Protein AF-A0AA86S700-F1 (afdb_monomer)

Structure (mmCIF, N/CA/C/O backbone):
data_AF-A0AA86S700-F1
#
_entry.id   AF-A0AA86S700-F1
#
loop_
_atom_site.group_PDB
_atom_site.id
_atom_site.type_symbol
_atom_site.label_atom_id
_atom_site.label_alt_id
_atom_site.label_comp_id
_atom_site.label_asym_id
_atom_site.label_entity_id
_atom_site.label_seq_id
_atom_site.pdbx_PDB_ins_code
_atom_site.Cartn_x
_atom_site.Cartn_y
_atom_site.Cartn_z
_atom_site.occupancy
_atom_site.B_iso_or_equiv
_atom_site.auth_seq_id
_atom_site.auth_comp_id
_atom_site.auth_asym_id
_atom_site.auth_atom_id
_atom_site.pdbx_PDB_model_num
ATOM 1 N N . MET A 1 1 ? -15.131 -5.660 -11.712 1.00 60.94 1 MET A N 1
ATOM 2 C CA . MET A 1 1 ? -14.098 -5.898 -10.671 1.00 60.94 1 MET A CA 1
ATOM 3 C C . MET A 1 1 ? -13.085 -6.942 -11.120 1.00 60.94 1 MET A C 1
ATOM 5 O O . MET A 1 1 ? -11.908 -6.620 -11.131 1.00 60.94 1 MET A O 1
ATOM 9 N N . VAL A 1 2 ? -13.511 -8.130 -11.577 1.00 71.25 2 VAL A N 1
ATOM 10 C CA . VAL A 1 2 ? -12.603 -9.142 -12.169 1.00 71.25 2 VAL A CA 1
ATOM 11 C C . VAL A 1 2 ? -11.753 -8.554 -13.306 1.00 71.25 2 VAL A C 1
ATOM 13 O O . VAL A 1 2 ? -10.546 -8.746 -13.318 1.00 71.25 2 VAL A O 1
ATOM 16 N N . THR A 1 3 ? -12.344 -7.728 -14.174 1.00 84.56 3 THR A N 1
ATOM 17 C CA . THR A 1 3 ? -11.638 -7.036 -15.268 1.00 84.56 3 THR A CA 1
ATOM 18 C C . THR A 1 3 ? -10.501 -6.125 -14.794 1.00 84.56 3 THR A C 1
ATOM 20 O O . THR A 1 3 ? -9.460 -6.079 -15.431 1.00 84.56 3 THR A O 1
ATOM 23 N N . VAL A 1 4 ? -10.667 -5.431 -13.659 1.00 86.69 4 VAL A N 1
ATOM 24 C CA . VAL A 1 4 ? -9.620 -4.547 -13.108 1.00 86.69 4 VAL A CA 1
ATOM 25 C C . VAL A 1 4 ? -8.451 -5.384 -12.605 1.00 86.69 4 VAL A C 1
ATOM 27 O O . VAL A 1 4 ? -7.303 -5.072 -12.893 1.00 86.69 4 VAL A O 1
ATOM 30 N N . LYS A 1 5 ? -8.735 -6.484 -11.898 1.00 90.62 5 LYS A N 1
ATOM 31 C CA . LYS A 1 5 ? -7.693 -7.396 -11.422 1.00 90.62 5 LYS A CA 1
ATOM 32 C C . LYS A 1 5 ? -6.924 -8.054 -12.576 1.00 90.62 5 LYS A C 1
ATOM 34 O O . LYS A 1 5 ? -5.709 -8.165 -12.481 1.00 90.62 5 LYS A O 1
ATOM 39 N N . LEU A 1 6 ? -7.613 -8.432 -13.655 1.00 93.12 6 LEU A N 1
ATOM 40 C CA . LEU A 1 6 ? -6.976 -8.960 -14.868 1.00 93.12 6 LEU A CA 1
ATOM 41 C C . LEU A 1 6 ? -6.082 -7.921 -15.559 1.00 93.12 6 LEU A C 1
ATOM 43 O O . LEU A 1 6 ? -5.010 -8.274 -16.035 1.00 93.12 6 LEU A O 1
ATOM 47 N N . GLU A 1 7 ? -6.473 -6.644 -15.578 1.00 92.69 7 GLU A N 1
ATOM 48 C CA . GLU A 1 7 ? -5.605 -5.577 -16.097 1.00 92.69 7 GLU A CA 1
ATOM 49 C C . GLU A 1 7 ? -4.331 -5.441 -15.252 1.00 92.69 7 GLU A C 1
ATOM 51 O O . GLU A 1 7 ? -3.232 -5.409 -15.797 1.00 92.69 7 GLU A O 1
ATOM 56 N N . TRP A 1 8 ? -4.451 -5.435 -13.919 1.00 94.44 8 TRP A N 1
ATOM 57 C CA . TRP A 1 8 ? -3.285 -5.425 -13.025 1.00 94.44 8 TRP A CA 1
ATOM 58 C C . TRP A 1 8 ? -2.364 -6.630 -13.254 1.00 94.44 8 TRP A C 1
ATOM 60 O O . TRP A 1 8 ? -1.145 -6.468 -13.277 1.00 94.44 8 TRP A O 1
ATOM 70 N N . GLU A 1 9 ? -2.936 -7.817 -13.463 1.00 95.75 9 GLU A N 1
ATOM 71 C CA . GLU A 1 9 ? -2.187 -9.030 -13.806 1.00 95.75 9 GLU A CA 1
ATOM 72 C C . GLU A 1 9 ? -1.432 -8.868 -15.124 1.00 95.75 9 GLU A C 1
ATOM 74 O O . GLU A 1 9 ? -0.223 -9.084 -15.179 1.00 95.75 9 GLU A O 1
ATOM 79 N N . SER A 1 10 ? -2.126 -8.415 -16.172 1.00 96.00 10 SER A N 1
ATOM 80 C CA . SER A 1 10 ? -1.536 -8.195 -17.491 1.00 96.00 10 SER A CA 1
ATOM 81 C C . SER A 1 10 ? -0.387 -7.189 -17.437 1.00 96.00 10 SER A C 1
ATOM 83 O O . SER A 1 10 ? 0.635 -7.394 -18.088 1.00 96.00 10 SER A O 1
ATOM 85 N N . GLN A 1 11 ? -0.529 -6.112 -16.662 1.00 95.50 11 GLN A N 1
ATOM 86 C CA . GLN A 1 11 ? 0.511 -5.095 -16.496 1.00 95.50 11 G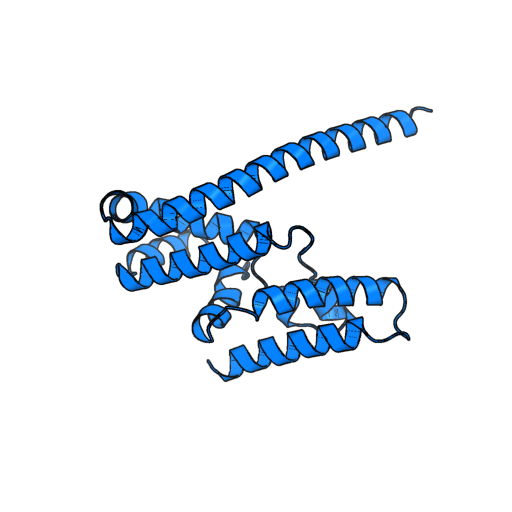LN A CA 1
ATOM 87 C C . GLN A 1 11 ? 1.719 -5.647 -15.727 1.00 95.50 11 GLN A C 1
ATOM 89 O O . GLN A 1 11 ? 2.861 -5.364 -16.091 1.00 95.50 11 GLN A O 1
ATOM 94 N N . ALA A 1 12 ? 1.488 -6.464 -14.695 1.00 95.25 12 ALA A N 1
ATOM 95 C CA . ALA A 1 12 ? 2.559 -7.113 -13.945 1.00 95.25 12 ALA A CA 1
ATOM 96 C C . ALA A 1 12 ? 3.341 -8.114 -14.813 1.00 95.25 12 ALA A C 1
ATOM 98 O O . ALA A 1 12 ? 4.573 -8.082 -14.822 1.00 95.25 12 ALA A O 1
ATOM 99 N N . VAL A 1 13 ? 2.645 -8.946 -15.597 1.00 96.75 13 VAL A N 1
ATOM 100 C CA . VAL A 1 13 ? 3.268 -9.890 -16.541 1.00 96.75 13 VAL A CA 1
ATOM 101 C C . VAL A 1 13 ? 4.077 -9.143 -17.600 1.00 96.75 13 VAL A C 1
ATOM 103 O O . VAL A 1 13 ? 5.260 -9.435 -17.775 1.00 96.75 13 VAL A O 1
ATOM 106 N N . LEU A 1 14 ? 3.497 -8.115 -18.226 1.00 96.12 14 LEU A N 1
ATOM 107 C CA . LEU A 1 14 ? 4.185 -7.297 -19.228 1.00 96.12 14 LEU A CA 1
ATOM 108 C C . LEU A 1 14 ? 5.472 -6.665 -18.671 1.00 96.12 14 LEU A C 1
ATOM 110 O O . LEU A 1 14 ? 6.491 -6.602 -19.363 1.00 96.12 14 LEU A O 1
ATOM 114 N N . ALA A 1 15 ? 5.458 -6.213 -17.415 1.00 95.38 15 ALA A N 1
ATOM 115 C CA . ALA A 1 15 ? 6.644 -5.660 -16.772 1.00 95.38 15 ALA A CA 1
ATOM 116 C C . ALA A 1 15 ? 7.740 -6.711 -16.552 1.00 95.38 15 ALA A C 1
ATOM 118 O O . ALA A 1 15 ? 8.913 -6.407 -16.764 1.00 95.38 15 ALA A O 1
ATOM 119 N N . ILE A 1 16 ? 7.376 -7.942 -16.175 1.00 95.81 16 ILE A N 1
ATOM 120 C CA . ILE A 1 16 ? 8.318 -9.061 -16.013 1.00 95.81 16 ILE A CA 1
ATOM 121 C C . ILE A 1 16 ? 8.932 -9.451 -17.360 1.00 95.81 16 ILE A C 1
ATOM 123 O O . ILE A 1 16 ? 10.153 -9.596 -17.460 1.00 95.81 16 ILE A O 1
ATOM 127 N N . GLU A 1 17 ? 8.111 -9.577 -18.403 1.00 95.81 17 GLU A N 1
ATOM 128 C CA . GLU A 1 17 ? 8.571 -9.878 -19.763 1.00 95.81 17 GLU A CA 1
ATOM 129 C C . GLU A 1 17 ? 9.540 -8.799 -20.257 1.00 95.81 17 GLU A C 1
ATOM 131 O O . GLU A 1 17 ? 10.649 -9.104 -20.698 1.00 95.81 17 GLU A O 1
ATOM 136 N N . THR A 1 18 ? 9.179 -7.526 -20.073 1.00 93.94 18 THR A N 1
ATOM 137 C CA . THR A 1 18 ? 10.029 -6.382 -20.435 1.00 93.94 18 THR A CA 1
ATOM 138 C C . THR A 1 18 ? 11.333 -6.360 -19.630 1.00 93.94 18 THR A C 1
ATOM 140 O O . THR A 1 18 ? 12.392 -6.039 -20.166 1.00 93.94 18 THR A O 1
ATOM 143 N N . ALA A 1 19 ? 11.288 -6.719 -18.344 1.00 93.88 19 ALA A N 1
ATOM 144 C CA . ALA A 1 19 ? 12.466 -6.814 -17.480 1.00 93.88 19 ALA A CA 1
ATOM 145 C C . ALA A 1 19 ? 13.383 -8.004 -17.817 1.00 93.88 19 ALA A C 1
ATOM 147 O O . ALA A 1 19 ? 14.545 -8.013 -17.402 1.00 93.88 19 ALA A O 1
ATOM 148 N N . SER A 1 20 ? 12.874 -8.984 -18.564 1.00 93.56 20 SER A N 1
ATOM 149 C CA . SER A 1 20 ? 13.614 -10.172 -19.000 1.00 93.56 20 SER A CA 1
ATOM 150 C C . SER A 1 20 ? 14.196 -10.026 -20.410 1.00 93.56 20 SER A C 1
ATOM 152 O O . SER A 1 20 ? 14.986 -10.870 -20.833 1.00 93.56 20 SER A O 1
ATOM 154 N N . ASP A 1 21 ? 13.852 -8.958 -21.137 1.00 93.00 21 ASP A N 1
ATOM 155 C CA . ASP A 1 21 ? 14.370 -8.707 -22.480 1.00 93.00 21 ASP A CA 1
ATOM 156 C C . ASP A 1 21 ? 15.845 -8.272 -22.437 1.00 93.00 21 ASP A C 1
ATOM 158 O O . ASP A 1 21 ? 16.195 -7.140 -22.088 1.00 93.00 21 ASP A O 1
ATOM 162 N N . SER A 1 22 ? 16.733 -9.174 -22.858 1.00 84.50 22 SER A N 1
ATOM 163 C CA . SER A 1 22 ? 18.176 -8.930 -22.927 1.00 84.50 22 SER A CA 1
ATOM 164 C C . SER A 1 22 ? 18.579 -7.884 -23.975 1.00 84.50 22 SER A C 1
ATOM 166 O O . SER A 1 22 ? 19.733 -7.459 -23.997 1.00 84.50 22 SER A O 1
ATOM 168 N N . LYS A 1 23 ? 17.665 -7.477 -24.867 1.00 90.69 23 LYS A N 1
ATOM 169 C CA . LYS A 1 23 ? 17.910 -6.463 -25.906 1.00 90.69 23 LYS A CA 1
ATOM 170 C C . LYS A 1 23 ? 17.635 -5.041 -25.413 1.00 90.69 23 LYS A C 1
ATOM 172 O O . LYS A 1 23 ? 17.974 -4.075 -26.104 1.00 90.69 23 LYS A O 1
ATOM 177 N N . LEU A 1 24 ? 17.031 -4.879 -24.233 1.00 88.88 24 LEU A N 1
ATOM 178 C CA . LEU A 1 24 ? 16.720 -3.567 -23.679 1.00 88.88 24 LEU A CA 1
ATOM 179 C C . LEU A 1 24 ? 17.998 -2.822 -23.259 1.00 88.88 24 LEU A C 1
ATOM 181 O O . LEU A 1 24 ? 18.868 -3.351 -22.571 1.00 88.88 24 LEU A O 1
ATOM 185 N N . LYS A 1 25 ? 18.083 -1.529 -23.601 1.00 91.12 25 LYS A N 1
ATOM 186 C CA . LYS A 1 25 ? 19.152 -0.649 -23.094 1.00 91.12 25 LYS A CA 1
ATOM 187 C C . LYS A 1 25 ? 19.137 -0.630 -21.561 1.00 91.12 25 LYS A C 1
ATOM 189 O O . LYS A 1 25 ? 18.063 -0.524 -20.970 1.00 91.12 25 LYS A O 1
ATOM 194 N N . THR A 1 26 ? 20.312 -0.579 -20.928 1.00 90.75 26 THR A N 1
ATOM 195 C CA . THR A 1 26 ? 20.495 -0.659 -19.463 1.00 90.75 26 THR A CA 1
ATOM 196 C C . THR A 1 26 ? 19.525 0.217 -18.666 1.00 90.75 26 THR A C 1
ATOM 198 O O . THR A 1 26 ? 18.893 -0.255 -17.730 1.00 90.75 26 THR A O 1
ATOM 201 N N . LYS A 1 27 ? 19.329 1.482 -19.068 1.00 89.81 27 LYS A N 1
ATOM 202 C CA . LYS A 1 27 ? 18.410 2.406 -18.379 1.00 89.81 27 LYS A CA 1
ATOM 203 C C . LYS A 1 27 ? 16.946 1.952 -18.425 1.00 89.81 27 LYS A C 1
ATOM 205 O O . LYS A 1 27 ? 16.235 2.095 -17.437 1.00 89.81 27 LYS A O 1
ATOM 210 N N . LYS A 1 28 ? 16.491 1.422 -19.565 1.00 91.12 28 LYS A N 1
ATOM 211 C CA . LYS A 1 28 ? 15.134 0.873 -19.693 1.00 91.12 28 LYS A CA 1
ATOM 212 C C . LYS A 1 28 ? 15.010 -0.442 -18.924 1.00 91.12 28 LYS A C 1
ATOM 214 O O . LYS A 1 28 ? 13.973 -0.678 -18.326 1.00 91.12 28 LYS A O 1
ATOM 219 N N . LEU A 1 29 ? 16.065 -1.261 -18.912 1.00 92.56 29 LEU A N 1
ATOM 220 C CA . LEU A 1 29 ? 16.083 -2.538 -18.197 1.00 92.56 29 LEU A CA 1
ATOM 221 C C . LEU A 1 29 ? 15.946 -2.334 -16.683 1.00 92.56 29 LEU A C 1
ATOM 223 O O . LEU A 1 29 ? 15.152 -3.014 -16.043 1.00 92.56 29 LEU A O 1
ATOM 227 N N . VAL A 1 30 ? 16.681 -1.372 -16.116 1.00 91.75 30 VAL A N 1
ATOM 228 C CA . VAL A 1 30 ? 16.551 -0.994 -14.697 1.00 91.75 30 VAL A CA 1
ATOM 229 C C . VAL A 1 30 ? 15.128 -0.525 -14.394 1.00 91.75 30 VAL A C 1
ATOM 231 O O . VAL A 1 30 ? 14.508 -1.036 -13.469 1.00 91.75 30 VAL A O 1
ATOM 234 N N . MET A 1 31 ? 14.576 0.361 -15.229 1.00 93.25 31 MET A N 1
ATOM 235 C CA . MET A 1 31 ? 13.199 0.846 -15.085 1.00 93.25 31 MET A CA 1
ATOM 236 C C . MET A 1 31 ? 12.166 -0.290 -15.146 1.00 93.25 31 MET A C 1
ATOM 238 O O . MET A 1 31 ? 11.236 -0.312 -14.349 1.00 93.25 31 MET A O 1
ATOM 242 N N . ALA A 1 32 ? 12.335 -1.247 -16.061 1.00 93.94 32 ALA A N 1
ATOM 243 C CA . ALA A 1 32 ? 11.453 -2.404 -16.179 1.00 93.94 32 ALA A CA 1
ATOM 244 C C . ALA A 1 32 ? 11.531 -3.304 -14.937 1.00 93.94 32 ALA A C 1
ATOM 246 O O . ALA A 1 32 ? 10.501 -3.746 -14.435 1.00 93.94 32 ALA A O 1
ATOM 247 N N . LYS A 1 33 ? 12.735 -3.521 -14.389 1.00 93.31 33 LYS A N 1
ATOM 248 C CA . LYS A 1 33 ? 12.919 -4.271 -13.138 1.00 93.31 33 LYS A CA 1
ATOM 249 C C . LYS A 1 33 ? 12.239 -3.582 -11.956 1.00 93.31 33 LYS A C 1
ATOM 251 O O . LYS A 1 33 ? 11.487 -4.235 -11.239 1.00 93.31 33 LYS A O 1
ATOM 256 N N . GLU A 1 34 ? 12.437 -2.279 -11.782 1.00 93.81 34 GLU A N 1
ATOM 257 C CA . GLU A 1 34 ? 11.756 -1.502 -10.736 1.00 93.81 34 GLU A CA 1
ATOM 258 C C . GLU A 1 34 ? 10.228 -1.562 -10.884 1.00 93.81 34 GLU A C 1
ATOM 260 O O . GLU A 1 34 ? 9.522 -1.857 -9.919 1.00 93.81 34 GLU A O 1
ATOM 265 N N . ALA A 1 35 ? 9.719 -1.358 -12.103 1.00 95.56 35 ALA A N 1
ATOM 266 C CA . ALA A 1 35 ? 8.292 -1.430 -12.399 1.00 95.56 35 ALA A CA 1
ATOM 267 C C . ALA A 1 35 ? 7.713 -2.833 -12.154 1.00 95.56 35 ALA A C 1
ATOM 269 O O . ALA A 1 35 ? 6.606 -2.946 -11.635 1.00 95.56 35 ALA A O 1
ATOM 270 N N . SER A 1 36 ? 8.464 -3.897 -12.463 1.00 95.25 36 SER A N 1
ATOM 271 C CA . SER A 1 36 ? 8.034 -5.281 -12.224 1.00 95.25 36 SER A CA 1
ATOM 272 C C . SER A 1 36 ? 7.830 -5.572 -10.736 1.00 95.25 36 SER A C 1
ATOM 274 O O . SER A 1 36 ? 6.800 -6.128 -10.362 1.00 95.25 36 SER A O 1
ATOM 276 N N . ILE A 1 37 ? 8.744 -5.117 -9.870 1.00 94.81 37 ILE A N 1
ATOM 277 C CA . ILE A 1 37 ? 8.599 -5.246 -8.413 1.00 94.81 37 ILE A CA 1
ATOM 278 C C . ILE A 1 37 ? 7.363 -4.474 -7.949 1.00 94.81 37 ILE A C 1
ATOM 280 O O . ILE A 1 37 ? 6.524 -5.022 -7.236 1.00 94.81 37 ILE A O 1
ATOM 284 N N . LEU A 1 38 ? 7.228 -3.221 -8.393 1.00 95.81 38 LEU A N 1
ATOM 285 C CA . LEU A 1 38 ? 6.141 -2.336 -7.986 1.00 95.81 38 LEU A CA 1
ATOM 286 C C . LEU A 1 38 ? 4.758 -2.881 -8.391 1.00 95.81 38 LEU A C 1
ATOM 288 O O . LEU A 1 38 ? 3.840 -2.922 -7.572 1.00 95.81 38 LEU A O 1
ATOM 292 N N . LEU A 1 39 ? 4.607 -3.339 -9.635 1.00 95.81 39 LEU A N 1
ATOM 293 C CA . LEU A 1 39 ? 3.345 -3.885 -10.140 1.00 95.81 39 LEU A CA 1
ATOM 294 C C . LEU A 1 39 ? 3.019 -5.241 -9.522 1.00 95.81 39 LEU A C 1
ATOM 296 O O . LEU A 1 39 ? 1.860 -5.500 -9.203 1.00 95.81 39 LEU A O 1
ATOM 300 N N . MET A 1 40 ? 4.026 -6.082 -9.275 1.00 95.06 40 MET A N 1
ATOM 301 C CA . MET A 1 40 ? 3.786 -7.358 -8.613 1.00 95.06 40 MET A CA 1
ATOM 302 C C . MET A 1 40 ? 3.396 -7.171 -7.143 1.00 95.06 40 MET A C 1
ATOM 304 O O . MET A 1 40 ? 2.532 -7.888 -6.642 1.00 95.06 40 MET A O 1
ATOM 308 N N . MET A 1 41 ? 3.953 -6.165 -6.460 1.00 95.50 41 MET A N 1
ATOM 309 C CA . MET A 1 41 ? 3.491 -5.765 -5.127 1.00 95.50 41 MET A CA 1
ATOM 310 C C . MET A 1 41 ? 2.033 -5.316 -5.130 1.00 95.50 41 MET A C 1
ATOM 312 O O . MET A 1 41 ? 1.310 -5.685 -4.207 1.00 95.50 41 MET A O 1
ATOM 316 N N . ALA A 1 42 ? 1.622 -4.555 -6.148 1.00 95.38 42 ALA A N 1
ATOM 317 C CA . ALA A 1 42 ? 0.253 -4.077 -6.304 1.00 95.38 42 ALA A CA 1
ATOM 318 C C . ALA A 1 42 ? -0.731 -5.192 -6.691 1.00 95.38 42 ALA A C 1
ATOM 320 O O . ALA A 1 42 ? -1.899 -5.124 -6.339 1.00 95.38 42 ALA A O 1
ATOM 321 N N . TYR A 1 43 ? -0.297 -6.235 -7.394 1.00 95.38 43 TYR A N 1
ATOM 322 C CA . TYR A 1 43 ? -1.180 -7.338 -7.781 1.00 95.38 43 TYR A CA 1
ATOM 323 C C . TYR A 1 43 ? -1.313 -8.413 -6.687 1.00 95.38 43 TYR A C 1
ATOM 325 O O . TYR A 1 43 ? -2.421 -8.829 -6.330 1.00 95.38 43 TYR A O 1
ATOM 333 N N . ASP A 1 44 ? -0.185 -8.884 -6.154 1.00 94.75 44 ASP A N 1
ATOM 334 C CA . ASP A 1 44 ? -0.132 -10.068 -5.297 1.00 94.75 44 ASP A CA 1
ATOM 335 C C . ASP A 1 44 ? -0.772 -9.838 -3.915 1.00 94.75 44 ASP A C 1
ATOM 337 O O . ASP A 1 44 ? -0.477 -8.862 -3.225 1.00 94.75 44 ASP A O 1
ATOM 341 N N . GLY A 1 45 ? -1.597 -10.781 -3.454 1.00 94.25 45 GLY A N 1
ATOM 342 C CA . GLY A 1 45 ? -2.222 -10.739 -2.122 1.00 94.25 45 GLY A CA 1
ATOM 343 C C . GLY A 1 45 ? -3.413 -9.776 -1.975 1.00 94.25 45 GLY A C 1
ATOM 344 O O . GLY A 1 45 ? -4.019 -9.707 -0.897 1.00 94.25 45 GLY A O 1
ATOM 345 N N . PHE A 1 46 ? -3.791 -9.077 -3.048 1.00 96.06 46 PHE A N 1
ATOM 346 C CA . PHE A 1 46 ? -4.978 -8.226 -3.090 1.00 96.06 46 PHE A CA 1
ATOM 347 C 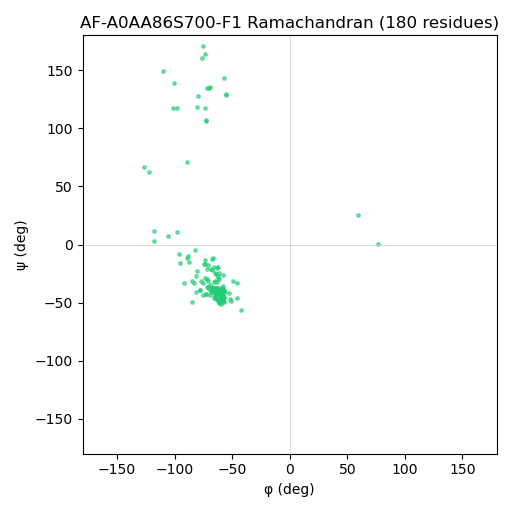C . PHE A 1 46 ? -6.154 -8.913 -3.803 1.00 96.06 46 PHE A C 1
ATOM 349 O O . PHE A 1 46 ? -6.030 -9.607 -4.820 1.00 96.06 46 PHE A O 1
ATOM 356 N N . SER A 1 47 ? -7.346 -8.736 -3.245 1.00 94.38 47 SER A N 1
ATOM 357 C CA . SER A 1 47 ? -8.618 -9.109 -3.860 1.00 94.38 47 SER A CA 1
ATOM 358 C C . SER A 1 47 ? -8.990 -8.143 -4.988 1.00 94.38 47 SER A C 1
ATOM 360 O O . SER A 1 47 ? -8.478 -7.030 -5.073 1.00 94.38 47 SER A O 1
ATOM 362 N N . ALA A 1 48 ? -9.938 -8.540 -5.842 1.00 92.00 48 ALA A N 1
ATOM 363 C CA . ALA A 1 48 ? -10.402 -7.681 -6.934 1.00 92.00 48 ALA A CA 1
ATOM 364 C C . ALA A 1 48 ? -11.056 -6.370 -6.443 1.00 92.00 48 ALA A C 1
ATOM 366 O O . ALA A 1 48 ? -11.051 -5.371 -7.158 1.00 92.00 48 ALA A O 1
ATOM 367 N N . SER A 1 49 ? -11.628 -6.359 -5.233 1.00 91.75 49 SER A N 1
ATOM 368 C CA . SER A 1 49 ? -12.147 -5.143 -4.593 1.00 91.75 49 SER A CA 1
ATOM 369 C C . SER A 1 49 ? -11.048 -4.223 -4.104 1.00 91.75 49 SER A C 1
ATOM 371 O O . SER A 1 49 ? -11.121 -3.018 -4.314 1.00 91.75 49 SER A O 1
ATOM 373 N N . GLU A 1 50 ? -10.012 -4.793 -3.502 1.00 94.81 50 GLU A N 1
ATOM 374 C CA . GLU A 1 50 ? -8.868 -4.032 -3.013 1.00 94.81 50 GLU A CA 1
ATOM 375 C C . GLU A 1 50 ? -8.083 -3.401 -4.166 1.00 94.81 50 GLU A C 1
ATOM 377 O O . GLU A 1 50 ? -7.705 -2.239 -4.076 1.00 94.81 50 GLU A O 1
ATOM 382 N N . THR A 1 51 ? -7.947 -4.094 -5.302 1.00 93.19 51 THR A N 1
ATOM 383 C CA . THR A 1 51 ? -7.282 -3.522 -6.484 1.00 93.19 51 THR A CA 1
ATOM 384 C C . THR A 1 51 ? -7.977 -2.281 -7.045 1.00 93.19 51 THR A C 1
ATOM 386 O O . THR A 1 51 ? -7.331 -1.456 -7.686 1.00 93.19 51 THR A O 1
ATOM 389 N N . CYS A 1 52 ? -9.283 -2.111 -6.805 1.00 91.06 52 CYS A N 1
ATOM 390 C CA . CYS A 1 52 ? -9.982 -0.877 -7.170 1.00 91.06 52 CYS A CA 1
ATOM 391 C C . CYS A 1 52 ? -9.627 0.290 -6.233 1.00 91.06 52 CYS A C 1
ATOM 393 O O . CYS A 1 52 ? -9.650 1.442 -6.661 1.00 91.06 52 CYS A O 1
ATOM 395 N N . LEU A 1 53 ? -9.283 0.006 -4.972 1.00 92.62 53 LEU A N 1
ATOM 396 C CA . LEU A 1 53 ? -8.893 1.024 -3.994 1.00 92.62 53 LEU A CA 1
ATOM 397 C C . LEU A 1 53 ? -7.508 1.611 -4.283 1.00 92.62 53 LEU A C 1
ATOM 399 O O . LEU A 1 53 ? -7.250 2.736 -3.865 1.00 92.62 53 LEU A O 1
ATOM 403 N N . HIS A 1 54 ? -6.651 0.915 -5.042 1.00 93.62 54 HIS A N 1
ATOM 404 C CA . HIS A 1 54 ? -5.358 1.458 -5.480 1.00 93.62 54 HIS A CA 1
ATOM 405 C C . HIS A 1 54 ? -5.523 2.821 -6.152 1.00 93.62 54 HIS A C 1
ATOM 407 O O . HIS A 1 54 ? -4.859 3.780 -5.773 1.00 93.62 54 HIS A O 1
ATOM 413 N N . TYR A 1 55 ? -6.486 2.926 -7.073 1.00 87.56 55 TYR A N 1
ATOM 414 C CA . TYR A 1 55 ? -6.783 4.172 -7.775 1.00 87.56 55 TYR A CA 1
ATOM 415 C C . TYR A 1 55 ? -7.216 5.285 -6.818 1.00 87.56 55 TYR A C 1
ATOM 417 O O . TYR A 1 55 ? -6.743 6.412 -6.936 1.00 87.56 55 TYR A O 1
ATOM 425 N N . LEU A 1 56 ? -8.107 4.971 -5.868 1.00 88.81 56 LEU A N 1
ATOM 426 C CA . LEU A 1 56 ? -8.589 5.944 -4.889 1.00 88.81 56 LEU A CA 1
ATOM 427 C C . LEU A 1 56 ? -7.413 6.524 -4.096 1.00 88.81 56 LEU A C 1
ATOM 429 O O . LEU A 1 56 ? -7.306 7.732 -3.950 1.00 88.81 56 LEU A O 1
ATOM 433 N N . ILE A 1 57 ? -6.504 5.670 -3.636 1.00 90.50 57 ILE A N 1
ATOM 434 C CA . ILE A 1 57 ? -5.412 6.102 -2.762 1.00 90.50 57 ILE A CA 1
ATOM 435 C C . ILE A 1 57 ? -4.291 6.792 -3.530 1.00 90.50 57 ILE A C 1
ATOM 437 O O . ILE A 1 57 ? -3.773 7.794 -3.055 1.00 90.50 57 ILE A O 1
ATOM 441 N N . ALA A 1 58 ? -3.946 6.303 -4.720 1.00 90.62 58 ALA A N 1
ATOM 442 C CA . ALA A 1 58 ? -2.898 6.896 -5.549 1.00 90.62 58 ALA A CA 1
ATOM 443 C C . ALA A 1 58 ? -3.327 8.216 -6.223 1.00 90.62 58 ALA A C 1
ATOM 445 O O . ALA A 1 58 ? -2.490 8.963 -6.729 1.00 90.62 58 ALA A O 1
ATOM 446 N N . SER A 1 59 ? -4.631 8.505 -6.291 1.00 85.62 59 SER A N 1
ATOM 447 C CA . SER A 1 59 ? -5.150 9.661 -7.020 1.00 85.62 59 SER A CA 1
ATOM 448 C C . SER A 1 59 ? -4.876 10.978 -6.289 1.00 85.62 59 SER A C 1
ATOM 450 O O . SER A 1 59 ? -5.477 11.279 -5.259 1.00 85.62 59 SER A O 1
ATOM 452 N N . SER A 1 60 ? -4.098 11.851 -6.930 1.00 80.69 60 SER A N 1
ATOM 453 C CA . SER A 1 60 ? -3.865 13.236 -6.496 1.00 80.69 60 SER A CA 1
ATOM 454 C C . SER A 1 60 ? -5.097 14.145 -6.593 1.00 80.69 60 SER A C 1
ATOM 456 O O . SER A 1 60 ? -5.086 15.253 -6.064 1.00 80.69 60 SER A O 1
ATOM 458 N N . ASN A 1 61 ? -6.161 13.702 -7.269 1.00 77.19 61 ASN A N 1
ATOM 459 C CA . ASN A 1 61 ? -7.373 14.497 -7.487 1.00 77.19 61 ASN A CA 1
ATOM 460 C C . ASN A 1 61 ? -8.346 14.479 -6.297 1.00 77.19 61 ASN A C 1
ATOM 462 O O . ASN A 1 61 ? -9.383 15.139 -6.348 1.00 77.19 61 ASN A O 1
ATOM 466 N N . ILE A 1 62 ? -8.065 13.696 -5.253 1.00 74.06 62 ILE A N 1
ATOM 467 C CA . ILE A 1 62 ? -8.968 13.550 -4.110 1.00 74.06 62 ILE A CA 1
ATOM 468 C C . ILE A 1 62 ? -8.504 14.475 -2.990 1.00 74.06 62 ILE A C 1
ATOM 470 O O . ILE A 1 62 ? -7.402 14.339 -2.468 1.00 74.06 62 ILE A O 1
ATOM 474 N N . ASN A 1 63 ? -9.367 15.429 -2.637 1.00 77.38 63 ASN A N 1
ATOM 475 C CA . ASN A 1 63 ? -9.141 16.346 -1.527 1.00 77.38 63 ASN A CA 1
ATOM 476 C C . ASN A 1 63 ? -9.466 15.660 -0.192 1.00 77.38 63 ASN A C 1
ATOM 478 O O . ASN A 1 63 ? -10.579 15.164 0.001 1.00 77.38 63 ASN A O 1
ATOM 482 N N . ASP A 1 64 ? -8.526 15.711 0.746 1.00 76.25 64 ASP A N 1
ATOM 483 C CA . ASP A 1 64 ? -8.623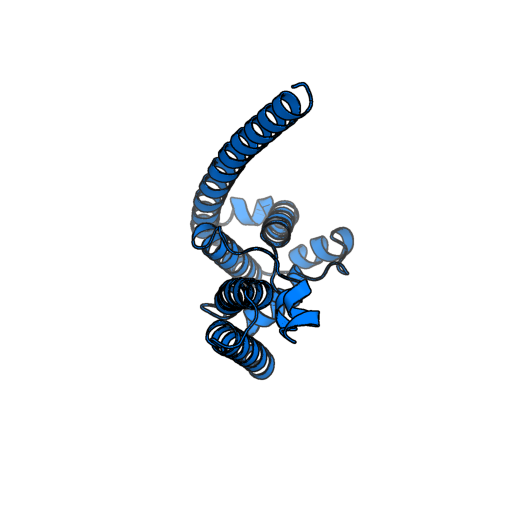 15.095 2.074 1.00 76.25 64 ASP A CA 1
ATOM 484 C C . ASP A 1 64 ? -9.830 15.592 2.864 1.00 76.25 64 ASP A C 1
ATOM 486 O O . ASP A 1 64 ? -10.522 14.807 3.508 1.00 76.25 64 ASP A O 1
ATOM 490 N N . VAL A 1 65 ? -10.140 16.886 2.735 1.00 74.62 65 VAL A N 1
ATOM 491 C CA . VAL A 1 65 ? -11.280 17.528 3.409 1.00 74.62 65 VAL A CA 1
ATOM 492 C C . VAL A 1 65 ? -12.610 16.933 2.942 1.00 74.62 65 VAL A C 1
ATOM 494 O O . VAL A 1 65 ? -13.566 16.843 3.708 1.00 74.62 65 VAL A O 1
ATOM 497 N N . VAL A 1 66 ? -12.679 16.504 1.680 1.00 76.88 66 VAL A N 1
ATOM 498 C CA . VAL A 1 66 ? -13.882 15.893 1.098 1.00 76.88 66 VAL A CA 1
ATOM 499 C C . VAL A 1 66 ? -13.937 14.398 1.414 1.00 76.88 66 VAL A C 1
ATOM 501 O O . VAL A 1 66 ? -15.021 13.830 1.561 1.00 76.88 66 VAL A O 1
ATOM 504 N N . LEU A 1 67 ? -12.777 13.752 1.536 1.00 81.31 67 LEU A N 1
ATOM 505 C CA . LEU A 1 67 ? -12.694 12.318 1.752 1.00 81.31 67 LEU A CA 1
ATOM 506 C C . LEU A 1 67 ? -12.897 11.913 3.216 1.00 81.31 67 LEU A C 1
ATOM 508 O O . LEU A 1 67 ? -13.615 10.942 3.453 1.00 81.31 67 LEU A O 1
ATOM 512 N N . SER A 1 68 ? -12.334 12.650 4.183 1.00 82.69 68 SER A N 1
ATOM 513 C CA . SER A 1 68 ? -12.386 12.290 5.614 1.00 82.69 68 SER A CA 1
ATOM 514 C C . SER A 1 68 ? -13.803 11.973 6.116 1.00 82.69 68 SER A C 1
ATOM 516 O O . SER A 1 68 ? -14.015 10.870 6.631 1.00 82.69 68 SER A O 1
ATOM 518 N N . PRO A 1 69 ? -14.833 12.807 5.840 1.00 85.56 69 PRO A N 1
ATOM 519 C CA . PRO A 1 69 ? -16.196 12.534 6.307 1.00 85.56 69 PRO A CA 1
ATOM 520 C C . PRO A 1 69 ? -16.802 11.249 5.723 1.00 85.56 69 PRO A C 1
ATOM 522 O O . PRO A 1 69 ? -17.770 10.701 6.257 1.00 85.56 69 PRO A O 1
ATOM 525 N N . SER A 1 70 ? -16.263 10.752 4.605 1.00 86.62 70 SER A N 1
ATOM 526 C CA . SER A 1 70 ? -16.711 9.502 3.986 1.00 86.62 70 SER A CA 1
ATOM 527 C C . SER A 1 70 ? -16.306 8.285 4.820 1.00 86.62 70 SER A C 1
ATOM 529 O O . SER A 1 70 ? -17.075 7.325 4.884 1.00 86.62 70 SER A O 1
ATOM 531 N N . PHE A 1 71 ? -15.174 8.337 5.534 1.00 88.44 71 PHE A N 1
ATOM 532 C CA . PHE A 1 71 ? -14.796 7.294 6.495 1.00 88.44 71 PHE A CA 1
ATOM 533 C C . PHE A 1 71 ? -15.765 7.248 7.680 1.00 88.44 71 PHE A C 1
ATOM 535 O O . PHE A 1 71 ? -16.091 6.166 8.171 1.00 88.44 71 PHE A O 1
ATOM 542 N N . GLY A 1 72 ? -16.320 8.405 8.064 1.00 85.44 72 GLY A N 1
ATOM 543 C CA . GLY A 1 72 ? -17.416 8.561 9.022 1.00 85.44 72 GLY A CA 1
ATOM 544 C C . GLY A 1 72 ? -18.617 7.641 8.755 1.00 85.44 72 GLY A C 1
ATOM 545 O O . GLY A 1 72 ? -19.256 7.167 9.697 1.00 85.44 72 GLY A O 1
ATOM 546 N N . LYS A 1 73 ? -18.885 7.316 7.486 1.00 90.94 73 LYS A N 1
ATOM 547 C CA . LYS A 1 73 ? -20.045 6.518 7.058 1.00 90.94 73 LYS A CA 1
ATOM 548 C C . LYS A 1 73 ? -19.795 5.010 7.025 1.00 90.94 73 LYS A C 1
ATOM 550 O O . LYS A 1 73 ? -20.755 4.257 6.892 1.00 90.94 73 LYS A O 1
ATOM 555 N N . LEU A 1 74 ? -18.541 4.572 7.141 1.00 93.12 74 LEU A N 1
ATOM 556 C CA . LEU A 1 74 ? -18.202 3.152 7.125 1.00 93.12 74 LEU A CA 1
ATOM 557 C C . LEU A 1 74 ? -18.656 2.480 8.423 1.00 93.12 74 LEU A C 1
ATOM 559 O O . LEU A 1 74 ? -18.408 2.985 9.523 1.00 93.12 74 LEU A O 1
ATOM 563 N N . ASN A 1 75 ? -19.286 1.313 8.296 1.00 93.06 75 ASN A N 1
ATOM 564 C CA . ASN A 1 75 ? -19.579 0.465 9.448 1.00 93.06 75 ASN A CA 1
ATOM 565 C C . ASN A 1 75 ? -18.310 -0.254 9.947 1.00 93.06 75 ASN A C 1
ATOM 567 O O . ASN A 1 75 ? -17.268 -0.245 9.294 1.00 93.06 75 ASN A O 1
ATOM 571 N N . GLY A 1 76 ? -18.391 -0.920 11.104 1.00 92.69 76 GLY A N 1
ATOM 572 C CA . GLY A 1 76 ? -17.220 -1.5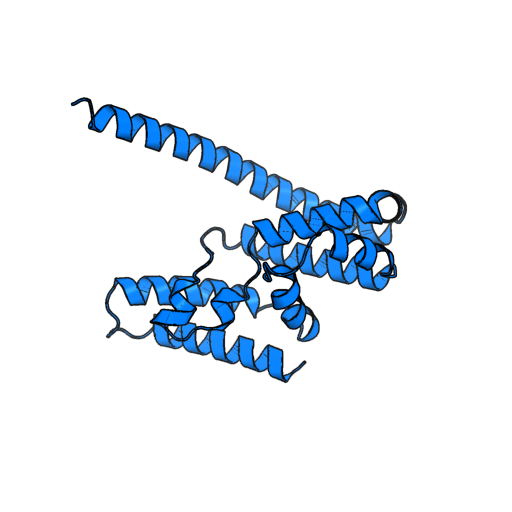54 11.723 1.00 92.69 76 GLY A CA 1
ATOM 573 C C . GLY A 1 76 ? -16.518 -2.597 10.840 1.00 92.69 76 GLY A C 1
ATOM 574 O O . GLY A 1 76 ? -15.292 -2.672 10.841 1.00 92.69 76 GLY A O 1
ATOM 575 N N . LYS A 1 77 ? -17.268 -3.362 10.036 1.00 94.75 77 LYS A N 1
ATOM 576 C CA . LYS A 1 77 ? -16.701 -4.365 9.120 1.00 94.75 77 LYS A CA 1
ATOM 577 C C . LYS A 1 77 ? -16.010 -3.708 7.927 1.00 94.75 77 LYS A C 1
ATOM 579 O O . LYS A 1 77 ? -14.930 -4.141 7.533 1.00 94.75 77 LYS A O 1
A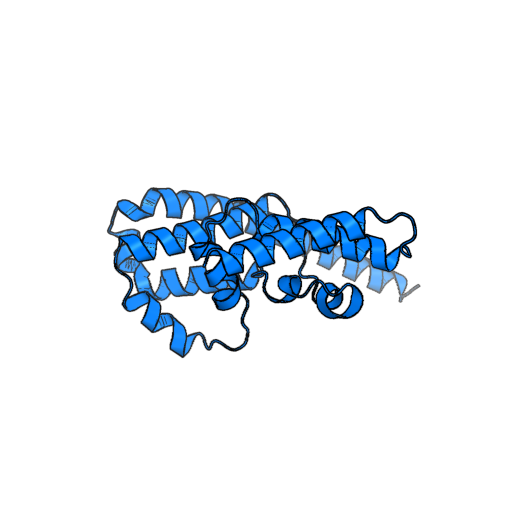TOM 584 N N . GLU A 1 78 ? -16.624 -2.681 7.349 1.00 94.94 78 GLU A N 1
ATOM 585 C CA . GLU A 1 78 ? -16.050 -1.916 6.236 1.00 94.94 78 GLU A CA 1
ATOM 586 C C . GLU A 1 78 ? -14.776 -1.188 6.662 1.00 94.94 78 GLU A C 1
ATOM 588 O O . GLU A 1 78 ? -13.759 -1.277 5.976 1.00 94.94 78 GLU A O 1
ATOM 593 N N . LEU A 1 79 ? -14.810 -0.545 7.831 1.00 95.38 79 LEU A N 1
ATOM 594 C CA . LEU A 1 79 ? -13.667 0.136 8.423 1.00 95.38 79 LEU A CA 1
ATOM 595 C C . LEU A 1 79 ? -12.510 -0.834 8.691 1.00 95.38 79 LEU A C 1
ATOM 597 O O . LEU A 1 79 ? -11.375 -0.558 8.311 1.00 95.38 79 LEU A O 1
ATOM 601 N N . LEU A 1 80 ? -12.796 -2.002 9.276 1.00 95.94 80 LEU A N 1
ATOM 602 C CA . LEU A 1 80 ? -11.781 -3.029 9.516 1.00 95.94 80 LEU A CA 1
ATOM 603 C C . LEU A 1 80 ? -11.156 -3.528 8.207 1.00 95.94 80 LEU A C 1
ATOM 605 O O . LEU A 1 80 ? -9.944 -3.710 8.130 1.00 95.94 80 LEU A O 1
ATOM 609 N N . ASN A 1 81 ? -11.964 -3.741 7.167 1.00 96.31 81 ASN A N 1
ATOM 610 C CA . ASN A 1 81 ? -11.459 -4.170 5.864 1.00 96.31 81 ASN A CA 1
ATOM 611 C C . ASN A 1 81 ? -10.575 -3.101 5.207 1.00 96.31 81 ASN A C 1
ATOM 613 O O . ASN A 1 81 ? -9.555 -3.451 4.618 1.00 96.31 81 ASN A O 1
ATOM 617 N N . LEU A 1 82 ? -10.930 -1.818 5.336 1.00 95.88 82 LEU A N 1
ATOM 618 C CA . LEU A 1 82 ? -10.094 -0.714 4.865 1.00 95.88 82 LEU A CA 1
ATOM 619 C C . LEU A 1 82 ? -8.750 -0.678 5.607 1.00 95.88 82 LEU A C 1
ATOM 621 O O . LEU A 1 82 ? -7.704 -0.599 4.966 1.00 95.88 82 LEU A O 1
ATOM 625 N N . ILE A 1 83 ? -8.768 -0.808 6.937 1.00 96.62 83 ILE A N 1
ATOM 626 C CA . ILE A 1 83 ? -7.556 -0.856 7.769 1.00 96.62 83 ILE A CA 1
ATOM 627 C C . ILE A 1 83 ? -6.662 -2.030 7.365 1.00 96.62 83 ILE A C 1
ATOM 629 O O . ILE A 1 83 ? -5.472 -1.837 7.140 1.00 96.62 83 ILE A O 1
ATOM 633 N N . ARG A 1 84 ? -7.229 -3.228 7.186 1.00 97.62 84 ARG A N 1
ATOM 634 C CA . ARG A 1 84 ? -6.491 -4.414 6.714 1.00 97.62 84 ARG A CA 1
ATOM 635 C C . ARG A 1 84 ? -5.861 -4.201 5.348 1.00 97.62 84 ARG A C 1
ATOM 637 O O . ARG A 1 84 ? -4.728 -4.607 5.109 1.00 97.62 84 ARG A O 1
ATOM 644 N N . TYR A 1 85 ? -6.586 -3.560 4.443 1.00 97.81 85 TYR A N 1
ATOM 645 C CA . TYR A 1 85 ? -6.066 -3.227 3.128 1.00 97.81 85 TYR A CA 1
ATOM 646 C C . TYR A 1 85 ? -4.885 -2.231 3.212 1.00 97.81 85 TYR A C 1
ATOM 648 O O . TYR A 1 85 ? -3.869 -2.442 2.550 1.00 97.81 85 TYR A O 1
ATOM 656 N N . LEU A 1 86 ? -4.960 -1.203 4.067 1.00 97.44 86 LEU A N 1
ATOM 657 C CA . LEU A 1 86 ? -3.839 -0.282 4.317 1.00 97.44 86 LEU A CA 1
ATOM 658 C C . LEU A 1 86 ? -2.654 -1.009 4.978 1.00 97.44 86 LEU A C 1
ATOM 660 O O . LEU A 1 86 ? -1.506 -0.822 4.576 1.00 97.44 86 LEU A O 1
ATOM 664 N N . ALA A 1 87 ? -2.925 -1.908 5.927 1.00 97.69 87 ALA A N 1
ATOM 665 C CA . ALA A 1 87 ? -1.920 -2.742 6.582 1.00 97.69 87 ALA A CA 1
ATOM 666 C C . ALA A 1 87 ? -1.174 -3.643 5.584 1.00 97.69 87 ALA A C 1
ATOM 668 O O . ALA A 1 87 ? 0.048 -3.776 5.661 1.00 97.69 87 ALA A O 1
ATOM 669 N N . LYS A 1 88 ? -1.875 -4.218 4.594 1.00 97.75 88 LYS A N 1
ATOM 670 C CA . LYS A 1 88 ? -1.239 -4.977 3.502 1.00 97.75 88 LYS A CA 1
ATOM 671 C C . LYS A 1 88 ? -0.226 -4.123 2.746 1.00 97.75 88 LYS A C 1
ATOM 673 O O . LYS A 1 88 ? 0.871 -4.607 2.474 1.00 97.75 88 LYS A O 1
ATOM 678 N N . TRP A 1 89 ? -0.559 -2.870 2.440 1.00 97.44 89 TRP A N 1
ATOM 679 C CA . TRP A 1 89 ? 0.374 -1.950 1.789 1.00 97.44 89 TRP A CA 1
ATOM 680 C C . TRP A 1 89 ? 1.602 -1.651 2.649 1.00 97.44 89 TRP A C 1
ATOM 682 O O . TRP A 1 89 ? 2.722 -1.757 2.150 1.00 97.44 89 TRP A O 1
ATOM 692 N N . LEU A 1 90 ? 1.419 -1.365 3.941 1.00 96.94 90 LEU A N 1
ATOM 693 C CA . LEU A 1 90 ? 2.541 -1.166 4.868 1.00 96.94 90 LEU A CA 1
ATOM 694 C C . LEU A 1 90 ? 3.464 -2.386 4.907 1.00 96.94 90 LEU A C 1
ATOM 696 O O . LEU A 1 90 ? 4.678 -2.248 4.764 1.00 96.94 90 LEU A O 1
ATOM 700 N N . LYS A 1 91 ? 2.892 -3.591 4.981 1.00 96.88 91 LYS A N 1
ATOM 701 C CA . LYS A 1 91 ? 3.650 -4.846 4.953 1.00 96.88 91 LYS A CA 1
ATOM 702 C C . LYS A 1 91 ? 4.431 -5.029 3.653 1.00 96.88 91 LYS A C 1
ATOM 704 O O . LYS A 1 91 ? 5.561 -5.517 3.671 1.00 96.88 91 LYS A O 1
ATOM 709 N N . LYS A 1 92 ? 3.844 -4.657 2.510 1.00 96.19 92 LYS A N 1
ATOM 710 C CA . LYS A 1 92 ? 4.524 -4.700 1.207 1.00 96.19 92 LYS A CA 1
ATOM 711 C C . LYS A 1 92 ? 5.717 -3.742 1.202 1.00 96.19 92 LYS A C 1
ATOM 713 O O . LYS A 1 92 ? 6.803 -4.169 0.824 1.00 96.19 92 LYS A O 1
ATOM 718 N N . TYR A 1 93 ? 5.554 -2.509 1.678 1.00 94.69 93 TYR A N 1
ATOM 719 C CA . TYR A 1 93 ? 6.647 -1.533 1.750 1.00 94.69 93 TYR A CA 1
ATOM 720 C C . TYR A 1 93 ? 7.746 -1.910 2.742 1.00 94.69 93 TYR A C 1
ATOM 722 O O . TYR A 1 93 ? 8.921 -1.745 2.432 1.00 94.69 93 TYR A O 1
ATOM 730 N N . GLN A 1 94 ? 7.386 -2.493 3.885 1.00 93.94 94 GLN A N 1
ATOM 731 C CA . GLN A 1 94 ? 8.357 -3.038 4.830 1.00 93.94 94 GLN A CA 1
ATOM 732 C C . GLN A 1 94 ? 9.163 -4.190 4.210 1.00 93.94 94 GLN A C 1
ATOM 734 O O . GLN A 1 94 ? 10.368 -4.294 4.419 1.00 93.94 94 GLN A O 1
ATOM 739 N N . ARG A 1 95 ? 8.509 -5.065 3.434 1.00 93.56 95 ARG A N 1
ATOM 740 C CA . ARG A 1 95 ? 9.155 -6.226 2.803 1.00 93.56 95 ARG A CA 1
ATOM 741 C C . ARG A 1 95 ? 9.992 -5.866 1.574 1.00 93.56 95 ARG A C 1
ATOM 743 O O . ARG A 1 95 ? 10.966 -6.558 1.287 1.00 93.56 95 ARG A O 1
ATOM 750 N N . PHE A 1 96 ? 9.596 -4.835 0.835 1.00 92.44 96 PHE A N 1
ATOM 751 C CA . PHE A 1 96 ? 10.232 -4.417 -0.412 1.00 92.44 96 PHE A CA 1
ATOM 752 C C . PHE A 1 96 ? 10.609 -2.925 -0.360 1.00 92.44 96 PHE A C 1
ATOM 754 O O . PHE A 1 96 ? 10.050 -2.126 -1.115 1.00 92.44 96 PHE A O 1
ATOM 761 N N . PRO A 1 97 ? 11.566 -2.526 0.499 1.00 86.81 97 PRO A N 1
ATOM 762 C CA . PRO A 1 97 ? 11.966 -1.122 0.655 1.00 86.81 97 PRO A CA 1
ATOM 763 C C . PRO A 1 97 ? 12.559 -0.507 -0.627 1.00 86.81 97 PRO A C 1
ATOM 765 O O . PRO A 1 97 ? 12.580 0.710 -0.796 1.00 86.81 97 PRO A O 1
ATOM 768 N N . GLN A 1 98 ? 13.013 -1.336 -1.571 1.00 84.56 98 GLN A N 1
ATOM 769 C CA . GLN A 1 98 ? 13.498 -0.911 -2.884 1.00 84.56 98 GLN A CA 1
ATOM 770 C C . GLN A 1 98 ? 12.386 -0.465 -3.846 1.00 84.56 98 GLN A C 1
ATOM 772 O O . GLN A 1 98 ? 12.684 0.100 -4.899 1.00 84.56 98 GLN A O 1
ATOM 777 N N . ALA A 1 99 ? 11.118 -0.747 -3.537 1.00 89.38 99 ALA A N 1
ATOM 778 C CA . ALA A 1 99 ? 10.004 -0.415 -4.409 1.00 89.38 99 ALA A CA 1
ATOM 779 C C . ALA A 1 99 ? 9.738 1.090 -4.392 1.00 89.38 99 ALA A C 1
ATOM 781 O O . ALA A 1 99 ? 9.206 1.646 -3.432 1.00 89.38 99 ALA A O 1
ATOM 782 N N . ARG A 1 100 ? 10.113 1.756 -5.484 1.00 85.25 100 ARG A N 1
ATOM 783 C CA . ARG A 1 100 ? 9.942 3.199 -5.658 1.00 85.25 100 ARG A CA 1
ATOM 784 C C . ARG A 1 100 ? 8.875 3.491 -6.708 1.00 85.25 100 ARG A C 1
ATOM 786 O O . ARG A 1 100 ? 8.742 2.717 -7.659 1.00 85.25 100 ARG A O 1
ATOM 793 N N . PRO A 1 101 ? 8.146 4.615 -6.588 1.00 87.06 101 PRO A N 1
ATOM 794 C CA . PRO A 1 101 ? 7.247 5.060 -7.644 1.00 87.06 101 PRO A CA 1
ATOM 795 C C . PRO A 1 101 ? 8.008 5.197 -8.966 1.00 87.06 101 PRO A C 1
ATOM 797 O O . PRO A 1 101 ? 9.044 5.862 -9.024 1.00 87.06 101 PRO A O 1
ATOM 800 N N . CYS A 1 102 ? 7.488 4.589 -10.033 1.00 87.31 102 CYS A N 1
ATOM 801 C CA . CYS A 1 102 ? 8.130 4.592 -11.349 1.00 87.31 102 CYS A CA 1
ATOM 802 C C . CYS A 1 102 ? 7.212 5.197 -12.432 1.00 87.31 102 CYS A C 1
ATOM 804 O O . CYS A 1 102 ? 6.859 4.520 -13.396 1.00 87.31 102 CYS A O 1
ATOM 806 N N . PRO A 1 103 ? 6.827 6.486 -12.329 1.00 80.06 103 PRO A N 1
ATOM 807 C CA . PRO A 1 103 ? 5.847 7.092 -13.242 1.00 80.06 103 PRO A CA 1
ATOM 808 C C . PRO A 1 103 ? 6.346 7.171 -14.694 1.00 80.06 103 PRO A C 1
ATOM 810 O O . PRO A 1 103 ? 5.582 7.162 -15.655 1.00 80.06 103 PRO A O 1
ATOM 813 N N . ARG A 1 104 ? 7.670 7.187 -14.903 1.00 88.06 104 ARG A N 1
ATOM 814 C CA . ARG A 1 104 ? 8.251 7.154 -16.255 1.00 88.06 104 ARG A CA 1
ATOM 815 C C . ARG A 1 104 ? 8.033 5.814 -16.965 1.00 88.06 104 ARG A C 1
ATOM 817 O O . ARG A 1 104 ? 8.099 5.786 -18.190 1.00 88.06 104 ARG A O 1
ATOM 824 N N . ALA A 1 105 ? 7.766 4.726 -16.239 1.00 90.12 105 ALA A N 1
ATOM 825 C CA . ALA A 1 105 ? 7.473 3.431 -16.849 1.00 90.12 105 ALA A CA 1
ATOM 826 C C . ALA A 1 105 ? 6.162 3.462 -17.651 1.00 90.12 105 ALA A C 1
ATOM 828 O O . ALA A 1 105 ? 6.075 2.826 -18.701 1.00 90.12 105 ALA A O 1
ATOM 829 N N . SER A 1 106 ? 5.192 4.275 -17.224 1.00 90.38 106 SER A N 1
ATOM 830 C CA . SER A 1 106 ? 3.929 4.487 -17.935 1.00 90.38 106 SER A CA 1
ATOM 831 C C . SER A 1 106 ? 4.156 5.036 -19.348 1.00 90.38 106 SER A C 1
ATOM 833 O O . SER A 1 106 ? 3.690 4.456 -20.327 1.00 90.38 106 SER A O 1
ATOM 835 N N . SER A 1 107 ? 4.977 6.083 -19.494 1.00 91.25 107 SER A N 1
ATOM 836 C CA . SER A 1 107 ? 5.247 6.707 -20.799 1.00 91.25 107 SER A CA 1
ATOM 837 C C . SER A 1 107 ? 6.326 6.006 -21.630 1.00 91.25 107 SER A C 1
ATOM 839 O O . SER A 1 107 ? 6.248 6.006 -22.857 1.00 91.25 107 SER A O 1
ATOM 841 N N . VAL A 1 108 ? 7.344 5.409 -20.999 1.00 92.94 108 VAL A N 1
ATOM 842 C CA . VAL A 1 108 ? 8.503 4.823 -21.704 1.00 92.94 108 VAL A CA 1
ATOM 843 C C . VAL A 1 108 ? 8.315 3.341 -22.032 1.00 92.94 108 VAL A C 1
ATOM 845 O O . VAL A 1 108 ? 8.846 2.877 -23.045 1.00 92.94 108 VAL A O 1
ATOM 848 N N . LEU A 1 109 ? 7.614 2.600 -21.170 1.00 91.75 109 LEU A N 1
ATOM 849 C CA . LEU A 1 109 ? 7.429 1.146 -21.258 1.00 91.75 109 LEU A CA 1
ATOM 850 C C . LEU A 1 109 ? 5.955 0.748 -21.437 1.00 91.75 109 LEU A C 1
ATOM 852 O O . LEU A 1 109 ? 5.658 -0.440 -21.483 1.00 91.75 109 LEU A O 1
ATOM 856 N N . ASN A 1 110 ? 5.040 1.720 -21.557 1.00 92.31 110 ASN A N 1
ATOM 857 C CA . ASN A 1 110 ? 3.592 1.501 -21.661 1.00 92.31 110 ASN A CA 1
ATOM 858 C C . ASN A 1 110 ? 2.992 0.747 -20.451 1.00 92.31 110 ASN A C 1
ATOM 860 O O . ASN A 1 110 ? 1.942 0.116 -20.562 1.00 92.31 110 ASN A O 1
ATOM 864 N N . LEU A 1 111 ? 3.649 0.834 -19.287 1.00 94.12 111 LEU A N 1
ATOM 865 C CA . LEU A 1 111 ? 3.214 0.219 -18.029 1.00 94.12 111 LEU A CA 1
ATOM 866 C C . LEU A 1 111 ? 2.301 1.176 -17.256 1.00 94.12 111 LEU A C 1
ATOM 868 O O . LEU A 1 111 ? 2.692 1.778 -16.254 1.00 94.12 111 LEU A O 1
ATOM 872 N N . LYS A 1 112 ? 1.081 1.366 -17.762 1.00 92.12 112 LYS A N 1
ATOM 873 C CA . LYS A 1 112 ? 0.144 2.403 -17.291 1.00 92.12 112 LYS A CA 1
ATOM 874 C C . LYS A 1 112 ? -0.270 2.232 -15.832 1.00 92.12 112 LYS A C 1
ATOM 876 O O . LYS A 1 112 ? -0.571 3.210 -15.157 1.00 92.12 112 LYS A O 1
ATOM 881 N N . ALA A 1 113 ? -0.281 0.996 -15.335 1.00 92.56 113 A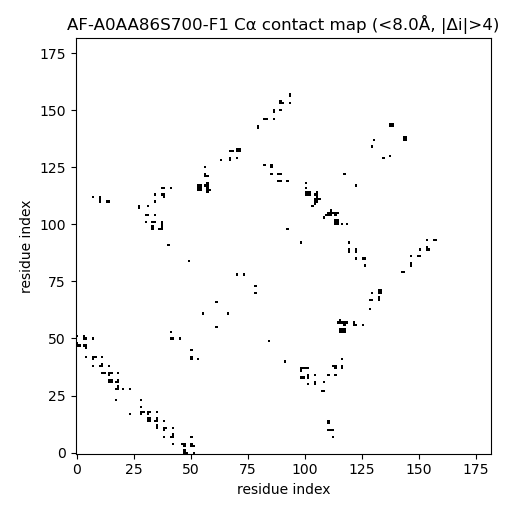LA A N 1
ATOM 882 C CA . ALA A 1 113 ? -0.641 0.712 -13.950 1.00 92.56 113 ALA A CA 1
ATOM 883 C C . ALA A 1 113 ? 0.356 1.290 -12.929 1.00 92.56 113 ALA A C 1
ATOM 885 O O . ALA A 1 113 ? -0.021 1.492 -11.779 1.00 92.56 113 ALA A O 1
ATOM 886 N N . CYS A 1 114 ? 1.595 1.615 -13.332 1.00 92.75 114 CYS A N 1
ATOM 887 C CA . CYS A 1 114 ? 2.599 2.185 -12.429 1.00 92.75 114 CYS A CA 1
ATOM 888 C C . CYS A 1 114 ? 2.179 3.532 -11.825 1.00 92.75 114 CYS A C 1
ATOM 890 O O . CYS A 1 114 ? 2.580 3.828 -10.702 1.00 92.75 114 CYS A O 1
ATOM 892 N N . ASP A 1 115 ? 1.370 4.320 -12.537 1.00 90.75 115 ASP A N 1
ATOM 893 C CA . ASP A 1 115 ? 0.872 5.613 -12.048 1.00 90.75 115 ASP A CA 1
ATOM 894 C C . ASP A 1 115 ? -0.213 5.455 -10.970 1.00 90.75 115 ASP A C 1
ATOM 896 O O . ASP A 1 115 ? -0.492 6.390 -10.225 1.00 90.75 115 ASP A O 1
ATOM 900 N N . TRP A 1 116 ? -0.808 4.263 -10.867 1.00 91.56 116 TRP A N 1
ATOM 901 C CA . TRP A 1 116 ? -1.924 3.961 -9.970 1.00 91.56 116 TRP A CA 1
ATOM 902 C C . TRP A 1 116 ? -1.517 3.126 -8.760 1.00 91.56 116 TRP A C 1
ATOM 904 O O . TRP A 1 116 ? -2.385 2.657 -8.026 1.00 91.56 116 TRP A O 1
ATOM 914 N N . VAL A 1 117 ? -0.217 2.899 -8.560 1.00 94.69 117 VAL A N 1
ATOM 915 C CA . VAL A 1 117 ? 0.288 2.213 -7.371 1.00 94.69 117 VAL A CA 1
ATOM 916 C C . VAL A 1 117 ? 0.353 3.216 -6.213 1.00 94.69 117 VAL A C 1
ATOM 918 O O . VAL A 1 117 ? 1.103 4.189 -6.325 1.00 94.69 117 VAL A O 1
ATOM 921 N N . PRO A 1 118 ? -0.395 3.001 -5.112 1.00 94.81 118 PRO A N 1
ATOM 922 C CA . PRO A 1 118 ? -0.341 3.854 -3.928 1.00 94.81 118 PRO A CA 1
ATOM 923 C C . PRO A 1 118 ? 1.080 3.971 -3.408 1.00 94.81 118 PRO A C 1
ATOM 925 O O . PRO A 1 118 ? 1.716 2.944 -3.196 1.00 94.81 118 PRO A O 1
ATOM 928 N N . LYS A 1 119 ? 1.568 5.188 -3.170 1.00 94.12 119 LYS A N 1
ATOM 929 C CA . LYS A 1 119 ? 2.870 5.397 -2.531 1.00 94.12 119 LYS A CA 1
ATOM 930 C C . LYS A 1 119 ? 2.758 5.143 -1.032 1.00 94.12 119 LYS A C 1
ATOM 932 O O . LYS A 1 119 ? 1.678 5.251 -0.454 1.00 94.12 119 LYS A O 1
ATOM 937 N N . LEU A 1 120 ? 3.891 4.897 -0.373 1.00 93.69 120 LEU A N 1
ATOM 938 C CA . LEU A 1 120 ? 3.922 4.788 1.089 1.00 93.69 120 LEU A CA 1
ATOM 939 C C . LEU A 1 120 ? 3.350 6.048 1.762 1.00 93.69 120 LEU A C 1
ATOM 941 O O . LEU A 1 120 ? 2.584 5.935 2.712 1.00 93.69 120 LEU A O 1
ATOM 945 N N . GLU A 1 121 ? 3.669 7.230 1.231 1.00 92.19 121 GLU A N 1
ATOM 946 C CA . GLU A 1 121 ? 3.117 8.512 1.690 1.00 92.19 121 GLU A CA 1
ATOM 947 C C . GLU A 1 121 ? 1.584 8.530 1.624 1.00 92.19 121 GLU A C 1
ATOM 949 O O . GLU A 1 121 ? 0.938 8.888 2.607 1.00 92.19 121 GLU A O 1
ATOM 954 N N . ASP A 1 122 ? 1.001 8.075 0.510 1.00 92.88 122 ASP A N 1
ATOM 955 C CA . ASP A 1 122 ? -0.452 8.016 0.334 1.00 92.88 122 ASP A CA 1
ATOM 956 C C . ASP A 1 122 ? -1.085 7.048 1.348 1.00 92.88 122 ASP A C 1
ATOM 958 O O . ASP A 1 122 ? -2.095 7.358 1.976 1.00 92.88 122 ASP A O 1
ATOM 962 N N . VAL A 1 123 ? -0.464 5.885 1.567 1.00 95.00 123 VAL A N 1
ATOM 963 C CA . VAL A 1 123 ? -0.944 4.866 2.516 1.00 95.00 123 VAL A CA 1
ATOM 964 C C . VAL A 1 123 ? -0.923 5.390 3.955 1.00 95.00 123 VAL A C 1
ATOM 966 O O . VAL A 1 123 ? -1.914 5.247 4.671 1.00 95.00 123 VAL A O 1
ATOM 969 N N . ILE A 1 124 ? 0.181 6.018 4.376 1.00 94.06 124 ILE A N 1
ATOM 970 C CA . ILE A 1 124 ? 0.328 6.601 5.720 1.00 94.06 124 ILE A CA 1
ATOM 971 C C . ILE A 1 124 ? -0.665 7.743 5.921 1.00 94.06 124 ILE A C 1
ATOM 973 O O . ILE A 1 124 ? -1.320 7.821 6.959 1.00 94.06 124 ILE A O 1
ATOM 977 N N . LYS A 1 125 ? -0.826 8.596 4.910 1.00 92.75 125 LYS A N 1
ATOM 978 C CA . LYS A 1 125 ? -1.788 9.693 4.923 1.00 92.75 125 LYS A CA 1
ATOM 979 C C . LYS A 1 125 ? -3.219 9.190 5.119 1.00 92.75 125 LYS A C 1
ATOM 981 O O . LYS A 1 125 ? -3.923 9.676 5.999 1.00 92.75 125 LYS A O 1
ATOM 986 N N . TYR A 1 126 ? -3.642 8.191 4.345 1.00 93.25 126 TYR A N 1
ATOM 987 C CA . TYR A 1 126 ? -4.978 7.604 4.476 1.00 93.25 126 TYR A CA 1
ATOM 988 C C . TYR A 1 126 ? -5.188 6.923 5.830 1.00 93.25 126 TYR A C 1
ATOM 990 O O . TYR A 1 126 ? -6.274 7.023 6.398 1.00 93.25 126 TYR A O 1
ATOM 998 N N . LEU A 1 127 ? -4.160 6.260 6.365 1.00 94.19 127 LEU A N 1
ATOM 999 C CA . LEU A 1 127 ? -4.214 5.706 7.714 1.00 94.19 127 LEU A CA 1
ATOM 1000 C C . LEU A 1 127 ? -4.419 6.812 8.761 1.00 94.19 127 LEU A C 1
ATOM 1002 O O . LEU A 1 127 ? -5.267 6.653 9.633 1.00 94.19 127 LEU A O 1
ATOM 1006 N N . GLY A 1 128 ? -3.704 7.936 8.639 1.00 93.38 128 GLY A N 1
ATOM 1007 C CA . GLY A 1 128 ? -3.884 9.114 9.491 1.00 93.38 128 GLY A CA 1
ATOM 1008 C C . GLY A 1 128 ? -5.317 9.644 9.461 1.00 93.38 128 GLY A C 1
ATOM 1009 O O . GLY A 1 128 ? -5.942 9.755 10.507 1.00 93.38 128 GLY A O 1
ATOM 1010 N N . LEU A 1 129 ? -5.890 9.839 8.268 1.00 92.62 129 LEU A N 1
ATOM 1011 C CA . LEU A 1 129 ? -7.281 10.294 8.122 1.00 92.62 129 LEU A CA 1
ATOM 1012 C C . LEU A 1 129 ? -8.292 9.332 8.766 1.00 92.62 129 LEU A C 1
ATOM 1014 O O . LEU A 1 129 ? -9.258 9.761 9.393 1.00 92.62 129 LEU A O 1
ATOM 1018 N N . VAL A 1 130 ? -8.078 8.020 8.625 1.00 93.69 130 VAL A N 1
ATOM 1019 C CA . VAL A 1 130 ? -8.930 7.009 9.268 1.00 93.69 130 VAL A CA 1
ATOM 1020 C C . VAL A 1 130 ? -8.818 7.086 10.791 1.00 93.69 130 VAL A C 1
ATOM 1022 O O . VAL A 1 130 ? -9.836 6.988 11.479 1.00 93.69 130 VAL A O 1
ATOM 1025 N N . LEU A 1 131 ? -7.603 7.255 11.319 1.00 93.19 131 LEU A N 1
ATOM 1026 C CA . LEU A 1 131 ? -7.371 7.410 12.752 1.00 93.19 131 LEU A CA 1
ATOM 1027 C C . LEU A 1 131 ? -8.038 8.679 13.281 1.00 93.19 131 LEU A C 1
ATOM 1029 O O . LEU A 1 131 ? -8.758 8.586 14.269 1.00 93.19 131 LEU A O 1
ATOM 1033 N N . ASP A 1 132 ? -7.875 9.813 12.604 1.00 91.88 132 ASP A N 1
ATOM 1034 C CA . ASP A 1 132 ? -8.450 11.097 13.011 1.00 91.88 132 ASP A CA 1
ATOM 1035 C C . ASP A 1 132 ? -9.987 11.048 13.037 1.00 91.88 132 ASP A C 1
ATOM 1037 O O . ASP A 1 132 ? -10.612 11.450 14.018 1.00 91.88 132 ASP A O 1
ATOM 1041 N N . GLU A 1 133 ? -10.613 10.483 11.999 1.00 92.38 133 GLU A N 1
ATOM 1042 C CA . GLU A 1 133 ? -12.076 10.424 11.877 1.00 92.38 133 GLU A CA 1
ATOM 1043 C C . GLU A 1 133 ? -12.717 9.374 12.807 1.00 92.38 133 GLU A C 1
ATOM 1045 O O . GLU A 1 133 ? -13.849 9.541 13.270 1.00 92.38 133 GLU A O 1
ATOM 1050 N N . LYS A 1 134 ? -12.036 8.248 13.067 1.00 92.88 134 LYS A N 1
ATOM 1051 C CA . LYS A 1 134 ? -12.613 7.088 13.777 1.00 92.88 134 LYS A CA 1
ATOM 1052 C C . LYS A 1 134 ? -11.932 6.741 15.096 1.00 92.88 134 LYS A C 1
ATOM 1054 O O . LYS A 1 134 ? -12.271 5.702 15.668 1.00 92.88 134 LYS A O 1
ATOM 1059 N N . PHE A 1 135 ? -11.063 7.604 15.624 1.00 92.19 135 PHE A N 1
ATOM 1060 C CA . PHE A 1 135 ? -10.240 7.351 16.813 1.00 92.19 135 PHE A CA 1
ATOM 1061 C C . PHE A 1 135 ? -10.997 6.645 17.944 1.00 92.19 135 PHE A C 1
ATOM 1063 O O . PHE A 1 135 ? -10.627 5.546 18.358 1.00 92.19 135 PHE A O 1
ATOM 1070 N N . SER A 1 136 ? -12.114 7.223 18.401 1.00 91.06 136 SER A N 1
ATOM 1071 C CA . SER A 1 136 ? -12.889 6.661 19.512 1.00 91.06 136 SER A CA 1
ATOM 1072 C C . SER A 1 136 ? -13.404 5.252 19.214 1.00 91.06 136 SER A C 1
ATOM 1074 O O . SER A 1 136 ? -13.353 4.387 20.080 1.00 91.06 136 SER A O 1
ATOM 1076 N N . SER A 1 137 ? -13.860 4.985 17.986 1.00 90.88 137 SER A N 1
ATOM 1077 C CA . SER A 1 137 ? -14.335 3.647 17.601 1.00 90.88 137 SER A CA 1
ATOM 1078 C C . SER A 1 137 ? -13.195 2.629 17.566 1.00 90.88 137 SER A C 1
ATOM 1080 O O . SER A 1 137 ? -13.368 1.494 18.005 1.00 90.88 137 SER A O 1
ATOM 1082 N N . LEU A 1 138 ? -12.030 3.046 17.068 1.00 93.75 138 LEU A N 1
ATOM 1083 C CA . LEU A 1 138 ? -10.845 2.203 16.92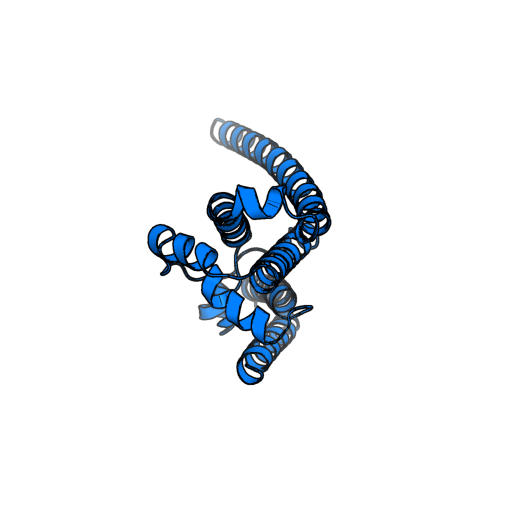4 1.00 93.75 138 LEU A CA 1
ATOM 1084 C C . LEU A 1 138 ? -10.242 1.815 18.276 1.00 93.75 138 LEU A C 1
ATOM 1086 O O . LEU A 1 138 ? -9.875 0.660 18.479 1.00 93.75 138 LEU A O 1
ATOM 1090 N N . VAL A 1 139 ? -10.189 2.760 19.215 1.00 91.44 139 VAL A N 1
ATOM 1091 C CA . VAL A 1 139 ? -9.625 2.533 20.551 1.00 91.44 139 VAL A CA 1
ATOM 1092 C C . VAL A 1 139 ? -10.592 1.770 21.453 1.00 91.44 139 VAL A C 1
ATOM 1094 O O . VAL A 1 139 ? -10.164 0.893 22.200 1.00 91.44 139 VAL A O 1
ATOM 1097 N N . LEU A 1 140 ? -11.895 2.052 21.389 1.00 93.69 140 LEU A N 1
ATOM 1098 C CA . LEU A 1 140 ? -12.861 1.455 22.317 1.00 93.69 140 LEU A CA 1
ATOM 1099 C C . LEU A 1 140 ? -13.294 0.039 21.925 1.00 93.69 140 LEU A C 1
ATOM 1101 O O . LEU A 1 140 ? -13.683 -0.735 22.798 1.00 93.69 140 LEU A O 1
ATOM 1105 N N . HIS A 1 141 ? -13.253 -0.312 20.638 1.00 93.75 141 HIS A N 1
ATOM 1106 C CA . HIS A 1 141 ? -13.794 -1.582 20.165 1.00 93.75 141 HIS A CA 1
ATOM 1107 C C . HIS A 1 141 ? -12.683 -2.626 19.910 1.00 93.75 141 HIS A C 1
ATOM 1109 O O . HIS A 1 141 ? -11.894 -2.454 18.978 1.00 93.75 141 HIS A O 1
ATOM 1115 N N . PRO A 1 142 ? -12.659 -3.769 20.632 1.00 93.94 142 PRO A N 1
ATOM 1116 C CA . PRO A 1 142 ? -11.577 -4.764 20.543 1.00 93.94 142 PRO A CA 1
ATOM 1117 C C . PRO A 1 142 ? -11.330 -5.344 19.148 1.00 93.94 142 PRO A C 1
ATOM 1119 O O . PRO A 1 142 ? -10.217 -5.750 18.831 1.00 93.94 142 PRO A O 1
ATOM 1122 N N . LEU A 1 143 ? -12.365 -5.347 18.300 1.00 94.94 143 LEU A N 1
ATOM 1123 C CA . LEU A 1 143 ? -12.310 -5.764 16.891 1.00 94.94 143 LEU A CA 1
ATOM 1124 C C . LEU A 1 143 ? -11.109 -5.199 16.113 1.00 94.94 143 LEU A C 1
ATOM 1126 O O . LEU A 1 143 ? -10.631 -5.864 15.200 1.00 94.94 143 LEU A O 1
ATOM 1130 N N . PHE A 1 144 ? -10.653 -3.987 16.437 1.00 95.44 144 PHE A N 1
ATOM 1131 C CA . PHE A 1 144 ? -9.576 -3.319 15.702 1.00 95.44 144 PHE A CA 1
ATOM 1132 C C . PHE A 1 144 ? -8.192 -3.512 16.333 1.00 95.44 144 PHE A C 1
ATOM 1134 O O . PHE A 1 144 ? -7.189 -3.250 15.679 1.00 95.44 144 PHE A O 1
ATOM 1141 N N . HIS A 1 145 ? -8.115 -3.948 17.593 1.00 96.00 145 HIS A N 1
ATOM 1142 C CA . HIS A 1 145 ? -6.892 -3.848 18.400 1.00 96.00 145 HIS A CA 1
ATOM 1143 C C . HIS A 1 145 ? -5.737 -4.696 17.873 1.00 96.00 145 HIS A C 1
ATOM 1145 O O . HIS A 1 145 ? -4.597 -4.240 17.899 1.00 96.00 145 HIS A O 1
ATOM 1151 N N . GLU A 1 146 ? -6.018 -5.911 17.398 1.00 96.31 146 GLU A N 1
ATOM 1152 C CA . GLU A 1 146 ? -4.990 -6.781 16.812 1.00 96.31 146 GLU A CA 1
ATOM 1153 C C . GLU A 1 146 ? -4.371 -6.124 15.573 1.00 96.31 146 GLU A C 1
ATOM 1155 O O . GLU A 1 146 ? -3.151 -5.981 15.480 1.00 96.31 146 GLU A O 1
ATOM 1160 N N . GLU A 1 147 ? -5.219 -5.649 14.660 1.00 96.25 147 GLU A N 1
ATOM 1161 C CA . GLU A 1 147 ? -4.760 -5.057 13.408 1.00 96.25 147 GLU A CA 1
ATOM 1162 C C . GLU A 1 147 ? -4.000 -3.749 13.647 1.00 96.25 147 GLU A C 1
ATOM 1164 O O . GLU A 1 147 ? -2.967 -3.509 13.028 1.00 96.25 147 GLU A O 1
ATOM 1169 N N . LEU A 1 148 ? -4.467 -2.924 14.591 1.00 96.50 148 LEU A N 1
ATOM 1170 C CA . LEU A 1 148 ? -3.788 -1.686 14.976 1.00 96.50 148 LEU A CA 1
ATOM 1171 C C . LEU A 1 148 ? -2.425 -1.950 15.619 1.00 96.50 148 LEU A C 1
ATOM 1173 O O . LEU A 1 148 ? -1.485 -1.213 15.337 1.00 96.50 148 LEU A O 1
ATOM 1177 N N . ARG A 1 149 ? -2.289 -3.009 16.429 1.00 96.94 149 ARG A N 1
ATOM 1178 C CA . ARG A 1 149 ? -0.991 -3.415 16.989 1.00 96.94 149 ARG A CA 1
ATOM 1179 C C . ARG A 1 149 ? -0.029 -3.856 15.890 1.00 96.94 149 ARG A C 1
ATOM 1181 O O . ARG A 1 149 ? 1.107 -3.406 15.860 1.00 96.94 149 ARG A O 1
ATOM 1188 N N . SER A 1 150 ? -0.499 -4.668 14.942 1.00 97.12 150 SER A N 1
ATOM 1189 C CA . SER A 1 150 ? 0.328 -5.071 13.800 1.00 97.12 150 SER A CA 1
ATOM 1190 C C . SER A 1 150 ? 0.774 -3.867 12.960 1.00 97.12 150 SER A C 1
ATOM 1192 O O . SER A 1 150 ? 1.922 -3.804 12.523 1.00 97.12 150 SER A O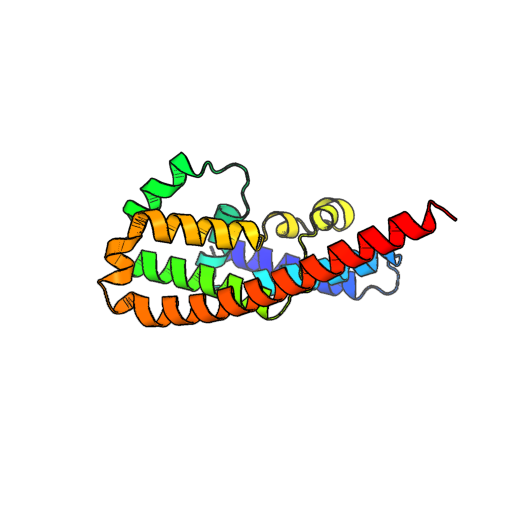 1
ATOM 1194 N N . ILE A 1 151 ? -0.110 -2.888 12.750 1.00 97.50 151 ILE A N 1
ATOM 1195 C CA . ILE A 1 151 ? 0.229 -1.638 12.060 1.00 97.50 151 ILE A CA 1
ATOM 1196 C C . ILE A 1 151 ? 1.273 -0.835 12.839 1.00 97.50 151 ILE A C 1
ATOM 1198 O O . ILE A 1 151 ? 2.216 -0.338 12.229 1.00 97.50 151 ILE A O 1
ATOM 1202 N N . GLU A 1 152 ? 1.124 -0.714 14.157 1.00 96.69 152 GLU A N 1
ATOM 1203 C CA . GLU A 1 152 ? 2.060 0.014 15.018 1.00 96.69 152 GLU A CA 1
ATOM 1204 C C . GLU A 1 152 ? 3.476 -0.572 14.938 1.00 96.69 152 GLU A C 1
ATOM 1206 O O . GLU A 1 152 ? 4.427 0.173 14.693 1.00 96.69 152 GLU A O 1
ATOM 1211 N N . GLU A 1 153 ? 3.609 -1.899 14.991 1.00 96.50 153 GLU A N 1
ATOM 1212 C CA . GLU A 1 153 ? 4.886 -2.594 14.787 1.00 96.50 153 GLU A CA 1
ATOM 1213 C C . GLU A 1 153 ? 5.507 -2.262 13.415 1.00 96.50 153 GLU A C 1
ATOM 1215 O O . GLU A 1 153 ? 6.682 -1.892 13.326 1.00 96.50 153 GLU A O 1
ATOM 1220 N N . MET A 1 154 ? 4.719 -2.330 12.332 1.00 96.25 154 MET A N 1
ATOM 1221 C CA . MET A 1 154 ? 5.201 -2.024 10.977 1.00 96.25 154 MET A CA 1
ATOM 1222 C C . MET A 1 154 ? 5.630 -0.559 10.826 1.00 96.25 154 MET A C 1
ATOM 1224 O O . MET A 1 154 ? 6.690 -0.279 10.262 1.00 96.25 154 MET A O 1
ATOM 1228 N N . VAL A 1 155 ? 4.828 0.381 11.331 1.00 95.44 155 VAL A N 1
ATOM 1229 C CA . VAL A 1 155 ? 5.128 1.820 11.280 1.00 95.44 155 VAL A CA 1
ATOM 1230 C C . VAL A 1 155 ? 6.364 2.143 12.115 1.00 95.44 155 VAL A C 1
ATOM 1232 O O . VAL A 1 155 ? 7.191 2.944 11.679 1.00 95.44 155 VAL A O 1
ATOM 1235 N N . SER A 1 156 ? 6.548 1.496 13.267 1.00 95.75 156 SER A N 1
ATOM 1236 C CA . SER A 1 156 ? 7.742 1.649 14.103 1.00 95.75 156 SER A CA 1
ATOM 1237 C C . SER A 1 156 ? 9.017 1.197 13.378 1.00 95.75 156 SER A C 1
ATOM 1239 O O . SER A 1 156 ? 10.014 1.932 13.352 1.00 95.75 156 SER A O 1
ATOM 1241 N N . CYS A 1 157 ? 8.975 0.045 12.694 1.00 93.69 157 CYS A N 1
ATOM 1242 C CA . CYS A 1 157 ? 10.077 -0.413 11.844 1.00 93.69 157 CYS A CA 1
ATOM 1243 C C . CYS A 1 157 ? 10.382 0.584 10.716 1.00 93.69 157 CYS A C 1
ATOM 1245 O O . CYS A 1 157 ? 11.529 1.001 10.560 1.00 93.69 157 CYS A O 1
ATOM 1247 N N . LEU A 1 158 ? 9.361 1.000 9.958 1.00 92.44 158 LEU A N 1
ATOM 1248 C CA . LEU A 1 158 ? 9.519 1.945 8.845 1.00 92.44 158 LEU A CA 1
ATOM 1249 C C . LEU A 1 158 ? 10.053 3.305 9.318 1.00 92.44 158 LEU A C 1
ATOM 1251 O O . LEU A 1 158 ? 10.903 3.900 8.663 1.00 92.44 158 LEU A O 1
ATOM 1255 N N . THR A 1 159 ? 9.599 3.781 10.477 1.00 94.25 159 THR A N 1
ATOM 1256 C CA . THR A 1 159 ? 10.065 5.036 11.084 1.00 94.25 159 THR A CA 1
ATOM 1257 C C . THR A 1 159 ? 11.529 4.946 11.498 1.00 94.25 159 THR A C 1
ATOM 1259 O O . THR A 1 159 ? 12.286 5.897 11.307 1.00 94.25 159 THR A O 1
ATOM 1262 N N . SER A 1 160 ? 11.942 3.814 12.069 1.00 92.56 160 SER A N 1
ATOM 1263 C CA . SER A 1 160 ? 13.337 3.589 12.458 1.00 92.56 160 SER A CA 1
ATOM 1264 C C . SER A 1 160 ? 14.258 3.586 11.235 1.00 92.56 160 SER A C 1
ATOM 1266 O O . SER A 1 160 ? 15.286 4.262 11.244 1.00 92.56 160 SER A O 1
ATOM 1268 N N . GLU A 1 161 ? 13.842 2.917 10.156 1.00 90.19 161 GLU A N 1
ATOM 1269 C CA . GLU A 1 161 ? 14.561 2.914 8.877 1.00 90.19 161 GLU A CA 1
ATOM 1270 C C . GLU A 1 161 ? 14.632 4.317 8.258 1.00 90.19 161 GLU A C 1
ATOM 1272 O O . GLU A 1 161 ? 15.697 4.760 7.834 1.00 90.19 161 GLU A O 1
ATOM 1277 N N . ALA A 1 162 ? 13.521 5.060 8.259 1.00 89.19 162 ALA A N 1
ATOM 1278 C CA . ALA A 1 162 ? 13.476 6.424 7.739 1.00 89.19 162 ALA A CA 1
ATOM 1279 C C . ALA A 1 162 ? 14.437 7.360 8.492 1.00 89.19 162 ALA A C 1
ATOM 1281 O O . ALA A 1 162 ? 15.161 8.131 7.864 1.00 89.19 162 ALA A O 1
ATOM 1282 N N . LYS A 1 163 ? 14.502 7.256 9.827 1.00 91.50 163 LYS A N 1
ATOM 1283 C CA . LYS A 1 163 ? 15.463 8.011 10.649 1.00 91.50 163 LYS A CA 1
ATOM 1284 C C . LYS A 1 163 ? 16.907 7.664 10.293 1.00 91.50 163 LYS A C 1
ATOM 1286 O O . LYS A 1 163 ? 17.727 8.566 10.149 1.00 91.50 163 LYS A O 1
ATOM 1291 N N . PHE A 1 164 ? 17.211 6.378 10.126 1.00 88.31 164 PHE A N 1
ATOM 1292 C CA . PHE A 1 164 ? 18.545 5.930 9.730 1.00 88.31 164 PHE A CA 1
ATOM 1293 C C . PHE A 1 164 ? 18.933 6.454 8.339 1.00 88.31 164 PHE A C 1
ATOM 1295 O O . PHE A 1 164 ? 20.013 7.017 8.160 1.00 88.31 164 PHE A O 1
ATOM 1302 N N . CYS A 1 165 ? 18.026 6.346 7.367 1.00 87.12 165 CYS A N 1
ATOM 1303 C CA . CYS A 1 165 ? 18.221 6.870 6.018 1.00 87.12 165 CYS A CA 1
ATOM 1304 C C . CYS A 1 165 ? 18.420 8.393 6.000 1.00 87.12 165 CYS A C 1
ATOM 1306 O O . CYS A 1 165 ? 19.249 8.875 5.231 1.00 87.12 165 CYS A O 1
ATOM 1308 N N . ASN A 1 166 ? 17.710 9.145 6.849 1.00 86.69 166 ASN A N 1
ATOM 1309 C CA . ASN A 1 166 ? 17.890 10.594 6.958 1.00 86.69 166 ASN A CA 1
ATOM 1310 C C . ASN A 1 166 ? 19.304 10.958 7.427 1.00 86.69 166 ASN A C 1
ATOM 1312 O O . ASN A 1 166 ? 19.960 11.775 6.795 1.00 86.69 166 ASN A O 1
ATOM 1316 N N . LEU A 1 167 ? 19.813 10.286 8.466 1.00 88.06 167 LEU A N 1
ATOM 1317 C CA . LEU A 1 167 ? 21.188 10.494 8.940 1.00 88.06 167 LEU A CA 1
ATOM 1318 C C . LEU A 1 167 ? 22.219 10.229 7.835 1.00 88.06 167 LEU A C 1
ATOM 1320 O O . LEU A 1 167 ? 23.192 10.965 7.691 1.00 88.06 167 LEU A O 1
ATOM 1324 N N . MET A 1 168 ? 22.004 9.187 7.030 1.00 88.88 168 MET A N 1
ATOM 1325 C CA . MET A 1 168 ? 22.880 8.886 5.897 1.00 88.88 168 MET A CA 1
ATOM 1326 C C . MET A 1 168 ? 22.793 9.944 4.793 1.00 88.88 168 MET A C 1
ATOM 1328 O O . MET A 1 168 ? 23.812 10.256 4.179 1.00 88.88 168 MET A O 1
ATOM 1332 N N . ALA A 1 169 ? 21.605 10.497 4.536 1.00 86.75 169 ALA A N 1
ATOM 1333 C CA . ALA A 1 169 ? 21.433 11.593 3.589 1.00 86.75 169 ALA A CA 1
ATOM 1334 C C . ALA A 1 169 ? 22.199 12.845 4.045 1.00 86.75 169 ALA A C 1
ATOM 1336 O O . ALA A 1 169 ? 22.962 13.396 3.252 1.00 86.75 169 ALA A O 1
ATOM 1337 N N . ASP A 1 170 ? 22.101 13.201 5.329 1.00 87.38 170 ASP A N 1
ATOM 1338 C CA . ASP A 1 170 ? 22.834 14.327 5.919 1.00 87.38 170 ASP A CA 1
ATOM 1339 C C . ASP A 1 170 ? 24.357 14.152 5.754 1.00 87.38 170 ASP A C 1
ATOM 1341 O O . ASP A 1 170 ? 25.058 15.065 5.319 1.00 87.38 170 ASP A O 1
ATOM 1345 N N . VAL A 1 171 ? 24.882 12.947 6.020 1.00 89.19 171 VAL A N 1
ATOM 1346 C CA . VAL A 1 171 ? 26.309 12.627 5.819 1.00 89.19 171 VAL A CA 1
ATOM 1347 C C . VAL A 1 171 ? 26.714 12.741 4.349 1.00 89.19 171 VAL A C 1
ATOM 1349 O O . VAL A 1 171 ? 27.777 13.280 4.040 1.00 89.19 171 VAL A O 1
ATOM 1352 N N . ILE A 1 172 ? 25.891 12.237 3.426 1.00 90.06 172 ILE A N 1
ATOM 1353 C CA . ILE A 1 172 ? 26.155 12.342 1.985 1.00 90.06 172 ILE A CA 1
ATOM 1354 C C . ILE A 1 172 ? 26.233 13.809 1.558 1.00 90.06 172 ILE A C 1
ATOM 1356 O O . ILE A 1 172 ? 27.090 14.151 0.743 1.00 90.06 172 ILE A O 1
ATOM 1360 N N . ASP A 1 173 ? 25.363 14.663 2.088 1.00 88.62 173 ASP A N 1
ATOM 1361 C CA . ASP A 1 173 ? 25.349 16.078 1.740 1.00 88.62 173 ASP A CA 1
ATOM 1362 C C . ASP A 1 173 ? 26.568 16.818 2.306 1.00 88.62 173 ASP A C 1
ATOM 1364 O O . ASP A 1 173 ? 27.191 17.582 1.569 1.00 88.62 173 ASP A O 1
ATOM 1368 N N . ILE A 1 174 ? 27.020 16.491 3.524 1.00 87.94 174 ILE A N 1
ATOM 1369 C CA . ILE A 1 174 ? 28.30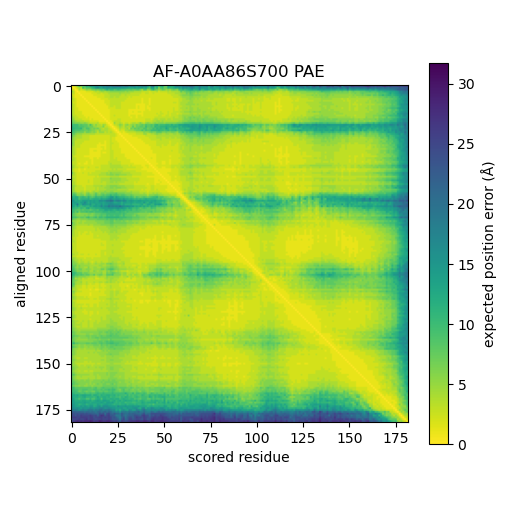5 16.979 4.063 1.00 87.94 174 ILE A CA 1
ATOM 1370 C C . ILE A 1 174 ? 29.471 16.577 3.141 1.00 87.94 174 ILE A C 1
ATOM 1372 O O . ILE A 1 174 ? 30.263 17.420 2.724 1.00 87.94 174 ILE A O 1
ATOM 1376 N N . LEU A 1 175 ? 29.541 15.304 2.738 1.00 87.62 175 LEU A N 1
ATOM 1377 C CA . LEU A 1 175 ? 30.621 14.796 1.881 1.00 87.62 175 LEU A CA 1
ATOM 1378 C C . LEU A 1 175 ? 30.609 15.364 0.452 1.00 87.62 175 LEU A C 1
ATOM 1380 O O . LEU A 1 175 ? 31.627 15.294 -0.244 1.00 87.62 175 LEU A O 1
ATOM 1384 N N . LYS A 1 176 ? 29.466 15.860 -0.037 1.00 85.75 176 LYS A N 1
ATOM 1385 C CA . LYS A 1 176 ? 29.397 16.593 -1.311 1.00 85.75 176 LYS A CA 1
ATOM 1386 C C . LYS A 1 176 ? 29.956 18.003 -1.156 1.00 85.75 176 LYS A C 1
ATOM 1388 O O . LYS A 1 176 ? 30.740 18.410 -2.005 1.00 85.75 176 LYS A O 1
ATOM 1393 N N . ILE A 1 177 ? 29.601 18.698 -0.073 1.00 76.31 177 ILE A N 1
ATOM 1394 C CA . ILE A 1 177 ? 30.081 20.056 0.224 1.00 76.31 177 ILE A CA 1
ATOM 1395 C C . ILE A 1 177 ? 31.610 20.072 0.349 1.00 76.31 177 ILE A C 1
ATOM 1397 O O . ILE A 1 177 ? 32.269 20.920 -0.247 1.00 76.31 177 ILE A O 1
ATOM 1401 N N . ASP A 1 178 ? 32.196 19.091 1.036 1.00 66.62 178 ASP A N 1
ATOM 1402 C CA . ASP A 1 178 ? 33.657 18.986 1.173 1.00 66.62 178 ASP A CA 1
ATOM 1403 C C . ASP A 1 178 ? 34.372 18.744 -0.166 1.00 66.62 178 ASP A C 1
ATOM 1405 O O . ASP A 1 178 ? 35.533 19.111 -0.331 1.00 66.62 178 ASP A O 1
ATOM 1409 N N . ARG A 1 179 ? 33.679 18.150 -1.145 1.00 60.50 179 ARG A N 1
ATOM 1410 C CA . ARG A 1 179 ? 34.210 17.907 -2.492 1.00 60.50 179 ARG A CA 1
ATOM 1411 C C . ARG A 1 179 ? 34.154 19.124 -3.412 1.00 60.50 179 ARG A C 1
ATOM 1413 O O . ARG A 1 179 ? 34.898 19.148 -4.383 1.00 60.50 179 ARG A O 1
ATOM 1420 N N . GLU A 1 180 ? 33.276 20.086 -3.142 1.00 60.38 180 GLU A N 1
ATOM 1421 C CA . GLU A 1 180 ? 33.174 21.343 -3.902 1.00 60.38 180 GLU A CA 1
ATOM 1422 C C . GLU A 1 180 ? 34.117 22.434 -3.361 1.00 60.38 180 GLU A C 1
ATOM 1424 O O . GLU A 1 180 ? 34.383 23.415 -4.052 1.00 60.38 180 GLU A O 1
ATOM 1429 N N . ASN A 1 181 ? 34.656 22.245 -2.151 1.00 53.06 181 ASN A N 1
ATOM 1430 C CA . ASN A 1 181 ? 35.598 23.154 -1.485 1.00 53.06 181 ASN A CA 1
ATOM 1431 C C . ASN A 1 181 ? 37.084 22.743 -1.635 1.00 53.06 181 ASN A C 1
ATOM 1433 O O . ASN A 1 181 ? 37.942 23.303 -0.948 1.00 53.06 181 ASN A O 1
ATOM 1437 N N . LEU A 1 182 ? 37.384 21.773 -2.506 1.00 48.25 182 LEU A N 1
ATOM 1438 C CA . LEU A 1 182 ? 38.714 21.215 -2.803 1.00 48.25 182 LEU A CA 1
ATOM 1439 C C . LEU A 1 182 ? 39.058 21.426 -4.282 1.00 48.25 182 LEU A C 1
ATOM 1441 O O . LEU A 1 182 ? 40.230 21.766 -4.560 1.00 48.25 182 LEU A O 1
#

Solvent-accessible surface area (backbone atoms only — not comparable to full-atom values): 10026 Å² total; per-residue (Å²): 88,69,66,57,40,51,49,43,47,52,46,22,50,52,23,45,54,54,40,64,43,86,84,50,56,68,73,59,30,52,47,23,44,46,42,20,53,41,34,40,60,63,40,59,97,51,51,43,70,54,55,57,47,29,47,66,54,34,40,86,86,65,54,63,85,70,47,41,65,57,61,66,73,48,51,75,69,56,44,51,52,52,51,52,53,48,42,51,52,54,52,48,46,71,75,40,74,83,58,58,91,40,59,63,37,25,78,77,68,68,34,61,65,44,61,36,53,53,46,72,68,41,48,53,50,53,51,49,46,49,44,73,65,39,41,70,60,49,73,72,37,73,90,40,47,66,62,52,50,56,43,50,55,52,50,52,52,51,49,55,51,52,53,53,51,50,56,52,49,55,52,51,53,53,59,51,53,60,61,76,77,109

Foldseek 3Di:
DVVLLVLLVVLLVLLVVQLPDPPDDPVSNVLSVLSNLLSCLLNPPDDPVLNVCLQVLLDPPDDLVVCLVVLVPDDPVRLLVLLVSLLSVLVSCLVCVSRDQRCVCCVPVVSVCSSSGHDNVSSVVVVVSNCVSCVVVCVVDPSNVVSVVSSVVSVVSVVVVVVVVVVVVVVVVVVVVVVVVD

Mean predicted aligned error: 5.53 Å

Nearest PDB structures (foldseek):
  2d1l-assembly1_B  TM=2.187E-01  e=3.014E+00  Mus musculus
  4wpe-assembly1_A-2  TM=1.851E-01  e=4.442E+00  Saccharomyces cerevisiae S288C

pLDDT: mean 90.53, std 7.83, range [48.25, 97.81]

Radius of gyration: 18.94 Å; Cα contacts (8 Å, |Δi|>4): 157; chains: 1; bounding box: 59×34×48 Å

Organism: NCBI:txid92480

Sequence (182 aa):
MVTVKLEWESQAVLAIETASDSKLKTKKLVMAKEASILLMMAYDGFSASETCLHYLIASSNINDVVLSPSFGKLNGKELLNLIRYLAKWLKKYQRFPQARPCPRASSVLNLKACDWVPKLEDVIKYLGLVLDEKFSSLVLHPLFHEELRSIEEMVSCLTSEAKFCNLMADVIDILKIDRENL

Secondary structure (DSSP, 8-state):
-HHHHHHHHHHHHHHHHHHH-TTS-HHHHHHHHHHHHHHHHHHTT--TTHHHHHHHHH-TT--HHHHHHHHTT--HHHHHHHHHHHHHHHHHHHH-TT----HHHHHHH--GGGGGSPPHHHHHHHHHHHHHHHHHHHHH-GGGHHHHHHHHHHHHHHHHHHHHHHHHHHHHHHHHHHHH--